Protein AF-D3F154-F1 (afdb_monomer_lite)

Organism: Conexibacter woesei (strain DSM 14684 / CCUG 47730 / CIP 108061 / JCM 11494 / NBRC 100937 / ID131577) (NCBI:txid469383)

pLDDT: mean 80.97, std 20.5, range [36.78, 98.75]

Radius of gyration: 89.99 Å; chains: 1; bounding box: 151×47×237 Å

Sequence (286 aa):
MARIHPLHWVSEQAKTGLRELPSNVAWLASRVSQPDKLRDVKESVIDAAPFVGRDTVDARMANAREASERAQASEQDALALAHDAQERSDTARRVSEDGQARVGQAEQDGDRLVAQRETDARREAEQLVANARAQARAEADEHVQEVREQAQAEAREAQEDAEQAQARAEERLEQAAAELAEARRLADEAKQAAQEAAEDARRQAQELEAEADEQVGAAEDIRQRSRATAKHAVRELHHGINGGDLTSQSKDELLDLAATIDIPGRSRMTKSELVSVIGKAARGAR

InterPro domains:
  IPR011112 Rho termination factor-like, N-terminal [SM00959] (245-285)

Foldseek 3Di:
DDDDDPPPVVVVVVVPPPPDDDPPVVVVVVPPPDDDDDDDPDDPPDDDDDDDDPCDVVVVVVVVVVVVVVVVVVVVVVVVVVVVVVVVVVVVVVVVVVVVVVVVVVVVVVVVVVVVVVVVVVVVVVVVVVVVVVVVVVVVVVVVVVVVVVVVVVVVVVVVVVVVVVVVVVVVVVVVVVVVVVVVVVVVVVVVVVVVVVVVVVVVVVVVVVVVVVVVVVVVVVVVVVLVVLVVVVVVVVVVDDDDPLLPDDLVVLLVVCVSVVPPPSVVDDSVRSSVVSVVSVVVVD

Secondary structure (DSSP, 8-state):
-PPPPTTHHHHHHHHHTTS---TTHHHHTTSS------------------------HHHHHHHHHHHHHHHHHHHHHHHHHHHHHHHHHHHHHHHHHHHHHHHHHHHHHHHHHHHHHHHHHHHHHHHHHHHHHHHHHHHHHHHHHHHHHHHHHHHHHHHHHHHHHHHHHHHHHHHHHHHHHHHHHHHHHHHHHHHHHHHHHHHHHHHHHHHHHHHHHHHHHHHHHHHHHHHHHHHHHHHH--S--SSSS-HHHHHHHHHHTT-TTGGG--HHHHHHHHHHHHHTT-

Structure (mmCIF, N/CA/C/O backbone):
data_AF-D3F154-F1
#
_entry.id   AF-D3F154-F1
#
loop_
_atom_site.group_PDB
_atom_site.id
_atom_site.type_symbol
_atom_site.label_atom_id
_atom_site.label_alt_id
_atom_site.label_comp_id
_atom_site.label_asym_id
_atom_site.label_entity_id
_atom_site.label_seq_id
_atom_site.pdbx_PDB_ins_code
_atom_site.Cartn_x
_atom_site.Cartn_y
_atom_site.Cartn_z
_atom_site.occupancy
_atom_site.B_iso_or_equiv
_atom_site.auth_seq_id
_atom_site.auth_comp_id
_atom_site.auth_asym_id
_atom_site.auth_atom_id
_atom_site.pdbx_PDB_model_num
ATOM 1 N N . MET A 1 1 ? 1.108 -21.178 27.870 1.00 39.22 1 MET A N 1
ATOM 2 C CA . MET A 1 1 ? -0.239 -21.779 27.993 1.00 39.22 1 MET A CA 1
ATOM 3 C C . MET A 1 1 ? -0.380 -22.398 29.378 1.00 39.22 1 MET A C 1
ATOM 5 O O . MET A 1 1 ? 0.021 -23.537 29.576 1.00 39.22 1 MET A O 1
ATOM 9 N N . ALA A 1 2 ? -0.868 -21.624 30.347 1.00 42.66 2 ALA A N 1
ATOM 10 C CA . ALA A 1 2 ? -1.076 -22.073 31.722 1.00 42.66 2 ALA A CA 1
ATOM 11 C C . ALA A 1 2 ? -2.554 -22.444 31.907 1.00 42.66 2 ALA A C 1
ATOM 13 O O . ALA A 1 2 ? -3.432 -21.639 31.604 1.00 42.66 2 ALA A O 1
ATOM 14 N N . ARG A 1 3 ? -2.828 -23.674 32.351 1.00 47.50 3 ARG A N 1
ATOM 15 C CA . ARG A 1 3 ? -4.179 -24.136 32.690 1.00 47.50 3 ARG A CA 1
ATOM 16 C C . ARG A 1 3 ? -4.430 -23.807 34.159 1.00 47.50 3 ARG A C 1
ATOM 18 O O . ARG A 1 3 ? -3.723 -24.314 35.023 1.00 47.50 3 ARG A O 1
ATOM 25 N N . ILE A 1 4 ? -5.407 -22.948 34.422 1.00 49.03 4 ILE A N 1
ATOM 26 C CA . ILE A 1 4 ? -5.835 -22.568 35.770 1.00 49.03 4 ILE A CA 1
ATOM 27 C C . ILE A 1 4 ? -7.011 -23.476 36.151 1.00 49.03 4 ILE A C 1
ATOM 29 O O . ILE A 1 4 ? -7.996 -23.562 35.420 1.00 49.03 4 ILE A O 1
ATOM 33 N N . HIS A 1 5 ? -6.876 -24.200 37.265 1.00 48.09 5 HIS A N 1
ATOM 34 C CA . HIS A 1 5 ? -7.876 -25.138 37.778 1.00 48.09 5 HIS A CA 1
ATOM 35 C C . HIS A 1 5 ? -8.949 -24.412 38.621 1.00 48.09 5 HIS A C 1
ATOM 37 O O . HIS A 1 5 ? -8.602 -23.826 39.646 1.00 48.09 5 HIS A O 1
ATOM 43 N N . PRO A 1 6 ? -10.249 -24.502 38.278 1.00 55.22 6 PRO A N 1
ATOM 44 C CA . PRO A 1 6 ? -11.332 -23.786 38.970 1.00 55.22 6 PRO A CA 1
ATOM 45 C C . PRO A 1 6 ? -11.784 -24.407 40.309 1.00 55.22 6 PRO A C 1
ATOM 47 O O . PRO A 1 6 ? -12.755 -23.947 40.898 1.00 55.22 6 PRO A O 1
ATOM 50 N N . LEU A 1 7 ? -11.102 -25.439 40.819 1.00 54.59 7 LEU A N 1
ATOM 51 C CA . LEU A 1 7 ? -11.535 -26.174 42.020 1.00 54.59 7 LEU A CA 1
ATOM 52 C C . LEU A 1 7 ? -10.779 -25.807 43.310 1.00 54.59 7 LEU A C 1
ATOM 54 O O . LEU A 1 7 ? -11.194 -26.225 44.385 1.00 54.59 7 LEU A O 1
ATOM 58 N N . HIS A 1 8 ? -9.713 -25.003 43.242 1.00 55.44 8 HIS A N 1
ATOM 59 C CA . HIS A 1 8 ? -8.939 -24.621 44.436 1.00 55.44 8 HIS A CA 1
ATOM 60 C C . HIS A 1 8 ? -9.559 -23.439 45.211 1.00 55.44 8 HIS A C 1
ATOM 62 O O . HIS A 1 8 ? -9.340 -23.290 46.412 1.00 55.44 8 HIS A O 1
ATOM 68 N N . TRP A 1 9 ? -10.383 -22.623 44.546 1.00 58.69 9 TRP A N 1
ATOM 69 C CA . TRP A 1 9 ? -10.992 -21.424 45.137 1.00 58.69 9 TRP A CA 1
ATOM 70 C C . TRP A 1 9 ? -12.112 -21.754 46.140 1.00 58.69 9 TRP A C 1
ATOM 72 O O . TRP A 1 9 ? -12.217 -21.128 47.191 1.00 58.69 9 TRP A O 1
ATOM 82 N N . VAL A 1 10 ? -12.882 -22.819 45.889 1.00 58.06 10 VAL A N 1
ATOM 83 C CA . VAL A 1 10 ? -13.975 -23.240 46.786 1.00 58.06 10 VAL A CA 1
ATOM 84 C C . VAL A 1 10 ? -13.441 -23.886 48.077 1.00 58.06 10 VAL A C 1
ATOM 86 O O . VAL A 1 10 ? -14.086 -23.806 49.120 1.00 58.06 10 VAL A O 1
ATOM 89 N N . SER A 1 11 ? -12.234 -24.470 48.065 1.00 54.62 11 SER A N 1
ATOM 90 C CA . SER A 1 11 ? -11.651 -25.086 49.269 1.00 54.62 11 SER A CA 1
ATOM 91 C C . SER A 1 11 ? -11.002 -24.099 50.246 1.00 54.62 11 SER A C 1
ATOM 93 O O . SER A 1 11 ? -10.887 -24.419 51.429 1.00 54.62 11 SER A O 1
ATOM 95 N N . GLU A 1 12 ? -10.609 -22.899 49.802 1.00 50.50 12 GLU A N 1
ATOM 96 C CA . GLU A 1 12 ? -10.067 -21.874 50.711 1.00 50.50 12 GLU A CA 1
ATOM 97 C C . GLU A 1 12 ? -11.161 -21.098 51.459 1.00 50.50 12 GLU A C 1
ATOM 99 O O . GLU A 1 12 ? -10.958 -20.740 52.619 1.00 50.50 12 GLU A O 1
ATOM 104 N N . GLN A 1 13 ? -12.360 -20.938 50.886 1.00 49.78 13 GLN A N 1
ATOM 105 C CA . GLN A 1 13 ? -13.485 -20.297 51.587 1.00 49.78 13 GLN A CA 1
ATOM 106 C C . GLN A 1 13 ? -14.110 -21.163 52.695 1.00 49.78 13 GLN A C 1
ATOM 108 O O . GLN A 1 13 ? -14.754 -20.634 53.598 1.00 49.78 13 GLN A O 1
ATOM 113 N N . ALA A 1 14 ? -13.865 -22.477 52.710 1.00 49.38 14 ALA A N 1
ATOM 114 C CA . ALA A 1 14 ? -14.350 -23.354 53.778 1.00 49.38 14 ALA A CA 1
ATOM 115 C C . ALA A 1 14 ? -13.518 -23.270 55.077 1.00 49.38 14 ALA A C 1
ATOM 117 O O . ALA A 1 14 ? -13.990 -23.690 56.133 1.00 49.38 14 ALA A O 1
ATOM 118 N N . LYS A 1 15 ? -12.293 -22.718 55.039 1.00 51.84 15 LYS A N 1
ATOM 119 C CA . LYS A 1 15 ? -11.411 -22.620 56.222 1.00 51.84 15 LYS A CA 1
ATOM 120 C C . LYS A 1 15 ? -11.480 -21.283 56.962 1.00 51.84 15 LYS A C 1
ATOM 122 O O . LYS A 1 15 ? -11.000 -21.206 58.090 1.00 51.84 15 LYS A O 1
ATOM 127 N N . THR A 1 16 ? -12.106 -20.258 56.390 1.00 51.22 16 THR A N 1
ATOM 128 C CA . THR A 1 16 ? -12.243 -18.933 57.025 1.00 51.22 16 THR A CA 1
ATOM 129 C C . THR A 1 16 ? -13.649 -18.648 57.567 1.00 51.22 16 THR A C 1
ATOM 131 O O . THR A 1 16 ? -13.804 -17.743 58.380 1.00 51.22 16 THR A O 1
ATOM 134 N N . GLY A 1 17 ? -14.656 -19.463 57.228 1.00 41.94 17 GLY A N 1
ATOM 135 C CA . GLY A 1 17 ? -16.056 -19.261 57.638 1.00 41.94 17 GLY A CA 1
ATOM 136 C C . GLY A 1 17 ? -16.452 -19.736 59.046 1.00 41.94 17 GLY A C 1
ATOM 137 O O . GLY A 1 17 ? -17.600 -19.565 59.436 1.00 41.94 17 GLY A O 1
ATOM 138 N N . LEU A 1 18 ? -15.543 -20.328 59.831 1.00 44.69 18 LEU A N 1
ATOM 139 C CA . LEU A 1 18 ? -15.852 -20.847 61.180 1.00 44.69 18 LEU A CA 1
ATOM 140 C C . LEU A 1 18 ? -15.555 -19.863 62.325 1.00 44.69 18 LEU A C 1
ATOM 142 O O . LEU A 1 18 ? -15.779 -20.202 63.486 1.00 44.69 18 LEU A O 1
ATOM 146 N N . ARG A 1 19 ? -15.048 -18.657 62.029 1.00 51.59 19 ARG A N 1
ATOM 147 C CA . ARG A 1 19 ? -14.660 -17.675 63.060 1.00 51.59 19 ARG A CA 1
ATOM 148 C C . ARG A 1 19 ? -15.688 -16.565 63.303 1.00 51.59 19 ARG A C 1
ATOM 150 O O . ARG A 1 19 ? -15.542 -15.825 64.268 1.00 51.59 19 ARG A O 1
ATOM 157 N N . GLU A 1 20 ? -16.751 -16.504 62.509 1.00 54.00 20 GLU A N 1
ATOM 158 C CA . GLU A 1 20 ? -17.849 -15.550 62.691 1.00 54.00 20 GLU A CA 1
ATOM 159 C C . GLU A 1 20 ? -19.195 -16.277 62.701 1.00 54.00 20 GLU A C 1
ATOM 161 O O . GLU A 1 20 ? -20.004 -16.181 61.784 1.00 54.00 20 GLU A O 1
ATOM 166 N N . LEU A 1 21 ? -19.440 -17.041 63.767 1.00 52.47 21 LEU A N 1
ATOM 167 C CA . LEU A 1 21 ? -20.812 -17.376 64.130 1.00 52.47 21 LEU A CA 1
ATOM 168 C C . LEU A 1 21 ? -21.406 -16.162 64.863 1.00 52.47 21 LEU A C 1
ATOM 170 O O . LEU A 1 21 ? -20.825 -15.733 65.863 1.00 52.47 21 LEU A O 1
ATOM 174 N N . PRO A 1 22 ? -22.536 -15.592 64.405 1.00 52.31 22 PRO A N 1
ATOM 175 C CA . PRO A 1 22 ? -23.174 -14.478 65.092 1.00 52.31 22 PRO A CA 1
ATOM 176 C C . PRO A 1 22 ? -23.576 -14.895 66.513 1.00 52.31 22 PRO A C 1
ATOM 178 O O . PRO A 1 22 ? -24.141 -15.972 66.721 1.00 52.31 22 PRO A O 1
ATOM 181 N N . SER A 1 23 ? -23.315 -14.017 67.486 1.00 57.69 23 SER A N 1
ATOM 182 C CA . SER A 1 23 ? -23.487 -14.181 68.944 1.00 57.69 23 SER A CA 1
ATOM 183 C C . SER A 1 23 ? -24.894 -14.571 69.440 1.00 57.69 23 SER A C 1
ATOM 185 O O . SER A 1 23 ? -25.133 -14.610 70.645 1.00 57.69 23 SER A O 1
ATOM 187 N N . ASN A 1 24 ? -25.827 -14.907 68.550 1.00 52.28 24 ASN A N 1
ATOM 188 C CA . ASN A 1 24 ? -27.214 -15.231 68.874 1.00 52.28 24 ASN A CA 1
ATOM 189 C C . ASN A 1 24 ? -27.445 -16.734 69.119 1.00 52.28 24 ASN A C 1
ATOM 191 O O . ASN A 1 24 ? -28.438 -17.104 69.742 1.00 52.28 24 ASN A O 1
ATOM 195 N N . VAL A 1 25 ? -26.517 -17.613 68.714 1.00 50.66 25 VAL A N 1
ATOM 196 C CA . VAL A 1 25 ? -26.628 -19.066 68.978 1.00 50.66 25 VAL A CA 1
ATOM 197 C C . VAL A 1 25 ? -26.275 -19.407 70.438 1.00 50.66 25 VAL A C 1
ATOM 199 O O . VAL A 1 25 ? -26.795 -20.368 71.001 1.00 50.66 25 VAL A O 1
ATOM 202 N N . ALA A 1 26 ? -25.481 -18.562 71.107 1.00 54.72 26 ALA A N 1
ATOM 203 C CA . ALA A 1 26 ? -25.143 -18.715 72.525 1.00 54.72 26 ALA A CA 1
ATOM 204 C C . ALA A 1 26 ? -26.342 -18.487 73.473 1.00 54.72 26 ALA A C 1
ATOM 206 O O . ALA A 1 26 ? -26.360 -19.025 74.578 1.00 54.72 26 ALA A O 1
ATOM 207 N N . TRP A 1 27 ? -27.370 -17.744 73.045 1.00 61.09 27 TRP A N 1
ATOM 208 C CA . TRP A 1 27 ? -28.571 -17.503 73.856 1.00 61.09 27 TRP A CA 1
ATOM 209 C C . TRP A 1 27 ? -29.555 -18.686 73.837 1.00 61.09 27 TRP A C 1
ATOM 211 O O . TRP A 1 27 ? -30.235 -18.939 74.828 1.00 61.09 27 TRP A O 1
ATOM 221 N N . LEU A 1 28 ? -29.589 -19.473 72.755 1.00 55.53 28 LEU A N 1
ATOM 222 C CA . LEU A 1 28 ? -30.454 -20.659 72.669 1.00 55.53 28 LEU A CA 1
ATOM 223 C C . LEU A 1 28 ? -29.886 -21.883 73.408 1.00 55.53 28 LEU A C 1
ATOM 225 O O . LEU A 1 28 ? -30.650 -22.761 73.802 1.00 55.53 28 LEU A O 1
ATOM 229 N N . ALA A 1 29 ? -28.579 -21.917 73.688 1.00 49.12 29 ALA A N 1
ATOM 230 C CA . ALA A 1 29 ? -27.949 -22.984 74.470 1.00 49.12 29 ALA A CA 1
ATOM 231 C C . ALA A 1 29 ? -28.103 -22.824 76.001 1.00 49.12 29 ALA A C 1
ATOM 233 O O . ALA A 1 29 ? -27.869 -23.783 76.732 1.00 49.12 29 ALA A O 1
ATOM 234 N N . SER A 1 30 ? -28.531 -21.659 76.515 1.00 50.22 30 SER A N 1
ATOM 235 C CA . SER A 1 30 ? -28.665 -21.430 77.968 1.00 50.22 30 SER A CA 1
ATOM 236 C C . SER A 1 30 ? -30.060 -21.715 78.540 1.00 50.22 30 SER A C 1
ATOM 238 O O . SER A 1 30 ? -30.243 -21.653 79.754 1.00 50.22 30 SER A O 1
ATOM 240 N N . ARG A 1 31 ? -31.047 -22.074 77.702 1.00 47.25 31 ARG A N 1
ATOM 241 C CA . ARG A 1 31 ? -32.449 -22.250 78.137 1.00 47.25 31 ARG A CA 1
ATOM 242 C C . ARG A 1 31 ? -32.942 -23.700 78.204 1.00 47.25 31 ARG A C 1
ATOM 244 O O . ARG A 1 31 ? -34.103 -23.926 78.519 1.00 47.25 31 ARG A O 1
ATOM 251 N N . VAL A 1 32 ? -32.062 -24.676 77.969 1.00 49.59 32 VAL A N 1
ATOM 252 C CA . VAL A 1 32 ? -32.384 -26.123 77.992 1.00 49.59 32 VAL A CA 1
ATOM 253 C C . VAL A 1 32 ? -31.730 -26.860 79.181 1.00 49.59 32 VAL A C 1
ATOM 255 O O . VAL A 1 32 ? -31.692 -28.081 79.226 1.00 49.59 32 VAL A O 1
ATOM 258 N N . SER A 1 33 ? -31.289 -26.135 80.214 1.00 47.75 33 SER A N 1
ATOM 259 C CA . SER A 1 33 ? -30.891 -26.724 81.505 1.00 47.75 33 SER A CA 1
ATOM 260 C C . SER A 1 33 ? -31.683 -26.102 82.648 1.00 47.75 33 SER A C 1
ATOM 262 O O . SER A 1 33 ? -31.191 -25.202 83.320 1.00 47.75 33 SER A O 1
ATOM 264 N N . GLN A 1 34 ? -32.911 -26.583 82.851 1.00 37.50 34 GLN A N 1
ATOM 265 C CA . GLN A 1 34 ? -33.548 -26.692 84.171 1.00 37.50 34 GLN A CA 1
ATOM 266 C C . GLN A 1 34 ? -34.834 -27.531 84.062 1.00 37.50 34 GLN A C 1
ATOM 268 O O . GLN A 1 34 ? -35.902 -26.990 83.771 1.00 37.50 34 GLN A O 1
ATOM 273 N N . PRO A 1 35 ? -34.750 -28.854 84.275 1.00 41.66 35 PRO A N 1
ATOM 274 C CA . PRO A 1 35 ? -35.903 -29.663 84.618 1.00 41.66 35 PRO A CA 1
ATOM 275 C C . PRO A 1 35 ? -36.124 -29.664 86.145 1.00 41.66 35 PRO A C 1
ATOM 277 O O . PRO A 1 35 ? -35.182 -29.604 86.933 1.00 41.66 35 PRO A O 1
ATOM 280 N N . ASP A 1 36 ? -37.400 -29.752 86.518 1.00 38.19 36 ASP A N 1
ATOM 281 C CA . ASP A 1 36 ? -37.925 -30.312 87.768 1.00 38.19 36 ASP A CA 1
ATOM 282 C C . ASP A 1 36 ? -37.821 -29.502 89.073 1.00 38.19 36 ASP A C 1
ATOM 284 O O . ASP A 1 36 ? -36.980 -29.714 89.944 1.00 38.19 36 ASP A O 1
ATOM 288 N N . LYS A 1 37 ? -38.839 -28.658 89.284 1.00 39.75 37 LYS A N 1
ATOM 289 C CA . LYS A 1 37 ? -39.370 -28.347 90.622 1.00 39.75 37 LYS A CA 1
ATOM 290 C C . LYS A 1 37 ? -40.882 -28.571 90.672 1.00 39.75 37 LYS A C 1
ATOM 292 O O . LYS A 1 37 ? -41.625 -27.615 90.842 1.00 39.75 37 LYS A O 1
ATOM 297 N N . LEU A 1 38 ? -41.341 -29.819 90.554 1.00 44.84 38 LEU A N 1
ATOM 298 C CA . LEU A 1 38 ? -42.640 -30.257 91.087 1.00 44.84 38 LEU A CA 1
ATOM 299 C C . LEU A 1 38 ? -42.575 -31.743 91.500 1.00 44.84 38 LEU A C 1
ATOM 301 O O . LEU A 1 38 ? -42.211 -32.578 90.681 1.00 44.84 38 LEU A O 1
ATOM 305 N N . ARG A 1 39 ? -43.022 -32.025 92.742 1.00 41.00 39 ARG A N 1
ATOM 306 C CA . ARG A 1 39 ? -43.100 -33.316 93.486 1.00 41.00 39 ARG A CA 1
ATOM 307 C C . ARG A 1 39 ? -41.744 -33.836 93.990 1.00 41.00 39 ARG A C 1
ATOM 309 O O . ARG A 1 39 ? -40.833 -34.034 93.212 1.00 41.00 39 ARG A O 1
ATOM 316 N N . ASP A 1 40 ? -41.490 -34.022 95.283 1.00 37.84 40 ASP A N 1
ATOM 317 C CA . ASP A 1 40 ? -42.312 -34.689 96.294 1.00 37.84 40 ASP A CA 1
ATOM 318 C C . ASP A 1 40 ? -42.062 -34.054 97.677 1.00 37.84 40 ASP A C 1
ATOM 320 O O . ASP A 1 40 ? -41.014 -34.242 98.297 1.00 37.84 40 ASP A O 1
ATOM 324 N N . VAL A 1 41 ? -43.041 -33.297 98.177 1.00 40.00 41 VAL A N 1
ATOM 325 C CA . VAL A 1 41 ? -43.160 -33.015 99.611 1.00 40.00 41 VAL A CA 1
ATOM 326 C C . VAL A 1 41 ? -43.853 -34.231 100.206 1.00 40.00 41 VAL A C 1
ATOM 328 O O . VAL A 1 41 ? -45.075 -34.366 100.151 1.00 40.00 41 VAL A O 1
ATOM 331 N N . LYS A 1 42 ? -43.036 -35.146 100.724 1.00 36.78 42 LYS A N 1
ATOM 332 C CA . LYS A 1 42 ? -43.476 -36.192 101.637 1.00 36.78 42 LYS A CA 1
ATOM 333 C C . LYS A 1 42 ? -44.063 -35.537 102.885 1.00 36.78 42 LYS A C 1
ATOM 335 O O . LYS A 1 42 ? -43.381 -34.803 103.589 1.00 36.78 42 LYS A O 1
ATOM 340 N N . GLU A 1 43 ? -45.333 -35.838 103.120 1.00 42.62 43 GLU A N 1
A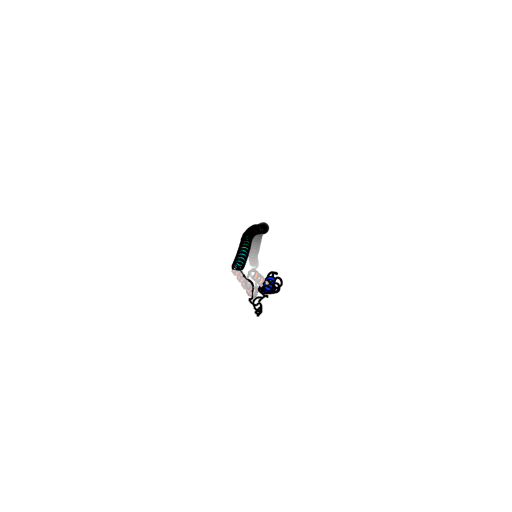TOM 341 C CA . GLU A 1 43 ? -45.744 -36.455 104.379 1.00 42.62 43 GLU A CA 1
ATOM 342 C C . GLU A 1 43 ? -45.356 -35.672 105.646 1.00 42.62 43 GLU A C 1
ATOM 344 O O . GLU A 1 43 ? -44.468 -36.041 106.405 1.00 42.62 43 GLU A O 1
ATOM 349 N N . SER A 1 44 ? -46.097 -34.591 105.890 1.00 38.97 44 SER A N 1
ATOM 350 C CA . SER A 1 44 ? -46.401 -34.117 107.243 1.00 38.97 44 SER A CA 1
ATOM 351 C C . SER A 1 44 ? -47.921 -34.104 107.393 1.00 38.97 44 SER A C 1
ATOM 353 O O . SER A 1 44 ? -48.589 -33.074 107.365 1.00 38.97 44 SER A O 1
ATOM 355 N N . VAL A 1 45 ? -48.479 -35.311 107.435 1.00 46.22 45 VAL A N 1
ATOM 356 C CA . VAL A 1 45 ? -49.739 -35.588 108.115 1.00 46.22 45 VAL A CA 1
ATOM 357 C C . VAL A 1 45 ? -49.307 -36.039 109.496 1.00 46.22 45 VAL A C 1
ATOM 359 O O . VAL A 1 45 ? -48.772 -37.133 109.604 1.00 46.22 45 VAL A O 1
ATOM 362 N N . ILE A 1 46 ? -49.454 -35.184 110.507 1.00 38.31 46 ILE A N 1
ATOM 363 C CA . ILE A 1 46 ? -49.724 -35.544 111.905 1.00 38.31 46 ILE A CA 1
ATOM 364 C C . ILE A 1 46 ? -49.928 -34.241 112.697 1.00 38.31 46 ILE A C 1
ATOM 366 O O . ILE A 1 46 ? -49.085 -33.351 112.709 1.00 38.31 46 ILE A O 1
ATOM 370 N N . ASP A 1 47 ? -51.078 -34.213 113.365 1.00 38.34 47 ASP A N 1
ATOM 371 C CA . ASP A 1 47 ? -51.433 -33.422 114.544 1.00 38.34 47 ASP A CA 1
ATOM 372 C C . ASP A 1 47 ? -51.842 -31.945 114.405 1.00 38.34 47 ASP A C 1
ATOM 374 O O . ASP A 1 47 ? -51.071 -31.013 114.610 1.00 38.34 47 ASP A O 1
ATOM 378 N N . ALA A 1 48 ? -53.151 -31.743 114.234 1.00 40.41 48 ALA A N 1
ATOM 379 C CA . ALA A 1 48 ? -53.902 -30.890 115.156 1.00 40.41 48 ALA A CA 1
ATOM 380 C C . ALA A 1 48 ? -55.343 -31.415 115.252 1.00 40.41 48 ALA A C 1
ATOM 382 O O . ALA A 1 48 ? -56.127 -31.344 114.305 1.00 40.41 48 ALA A O 1
ATOM 383 N N . ALA A 1 49 ? -55.650 -32.016 116.399 1.00 39.19 49 ALA A N 1
ATOM 384 C CA . ALA A 1 49 ? -56.926 -32.631 116.723 1.00 39.19 49 ALA A CA 1
ATOM 385 C C . ALA A 1 49 ? -58.129 -31.665 116.607 1.00 39.19 49 ALA A C 1
ATOM 387 O O . ALA A 1 49 ? -57.998 -30.461 116.841 1.00 39.19 49 ALA A O 1
ATOM 388 N N . PRO A 1 50 ? -59.331 -32.200 116.322 1.00 55.16 50 PRO A N 1
ATOM 389 C CA . PRO A 1 50 ? -60.555 -31.430 116.195 1.00 55.16 50 PRO A CA 1
ATOM 390 C C . PRO A 1 50 ? -61.222 -31.313 117.563 1.00 55.16 50 PRO A C 1
ATOM 392 O O . PRO A 1 50 ? -62.040 -32.156 117.904 1.00 55.16 50 PRO A O 1
ATOM 395 N N . PHE A 1 51 ? -60.910 -30.302 118.373 1.00 40.97 51 PHE A N 1
ATOM 396 C CA . PHE A 1 51 ? -61.660 -30.121 119.615 1.00 40.97 51 PHE A CA 1
ATOM 397 C C . PHE A 1 51 ? -61.845 -28.655 120.015 1.00 40.97 51 PHE A C 1
ATOM 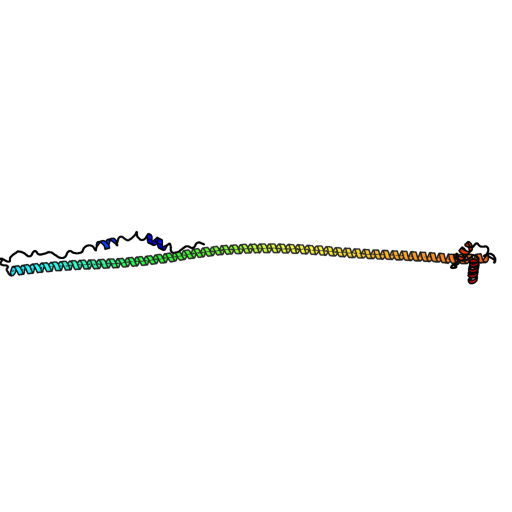399 O O . PHE A 1 51 ? -60.912 -27.943 120.359 1.00 40.97 51 PHE A O 1
ATOM 406 N N . VAL A 1 52 ? -63.132 -28.300 120.062 1.00 44.53 52 VAL A N 1
ATOM 407 C CA . VAL A 1 52 ? -63.749 -27.267 120.902 1.00 44.53 52 VAL A CA 1
ATOM 408 C C . VAL A 1 52 ? -63.540 -25.813 120.473 1.00 44.53 52 VAL A C 1
ATOM 410 O O . VAL A 1 52 ? -62.710 -25.078 120.991 1.00 44.53 52 VAL A O 1
ATOM 413 N N . GLY A 1 53 ? -64.464 -25.352 119.637 1.00 42.16 53 GLY A N 1
ATOM 414 C CA . GLY A 1 53 ? -64.882 -23.958 119.571 1.00 42.16 53 GLY A CA 1
ATOM 415 C C . GLY A 1 53 ? -66.241 -23.906 118.889 1.00 42.16 53 GLY A C 1
ATOM 416 O O . GLY A 1 53 ? -66.421 -24.531 117.850 1.00 42.16 53 GLY A O 1
ATOM 417 N N . ARG A 1 54 ? -67.229 -23.243 119.493 1.00 43.97 54 ARG A N 1
ATOM 418 C CA . ARG A 1 54 ? -68.525 -22.957 118.862 1.00 43.97 54 ARG A CA 1
ATOM 419 C C . ARG A 1 54 ? -68.285 -22.137 117.596 1.00 43.97 54 ARG A C 1
ATOM 421 O O . ARG A 1 54 ? -68.234 -20.916 117.660 1.00 43.97 54 ARG A O 1
ATOM 428 N N . ASP A 1 55 ? -68.145 -22.820 116.474 1.00 50.50 55 ASP A N 1
ATOM 429 C CA . ASP A 1 55 ? -68.022 -22.195 115.170 1.00 50.50 55 ASP A CA 1
ATOM 430 C C . ASP A 1 55 ? -69.442 -22.038 114.630 1.00 50.50 55 ASP A C 1
ATOM 432 O O . ASP A 1 55 ? -70.083 -22.986 114.165 1.00 50.50 55 ASP A O 1
ATOM 436 N N . THR A 1 56 ? -70.003 -20.854 114.849 1.00 60.41 56 THR A N 1
ATOM 437 C CA . THR A 1 56 ? -71.333 -20.498 114.368 1.00 60.41 56 THR A CA 1
ATOM 438 C C . THR A 1 56 ? -71.347 -20.616 112.842 1.00 60.41 56 THR A C 1
ATOM 440 O O . THR A 1 56 ? -70.352 -20.347 112.170 1.00 60.41 56 THR A O 1
ATOM 443 N N . VAL A 1 57 ? -72.479 -21.022 112.259 1.00 66.50 57 VAL A N 1
ATOM 444 C CA . VAL A 1 57 ? -72.697 -21.001 110.796 1.00 66.50 57 VAL A CA 1
ATOM 445 C C . VAL A 1 57 ? -72.295 -19.639 110.197 1.00 66.50 57 VAL A C 1
ATOM 447 O O . VAL A 1 57 ? -71.809 -19.575 109.069 1.00 66.50 57 VAL A O 1
ATOM 450 N N . ASP A 1 58 ? -72.391 -18.577 110.997 1.00 66.62 58 ASP A N 1
ATOM 451 C CA . ASP A 1 58 ? -71.938 -17.224 110.690 1.00 66.62 58 ASP A CA 1
ATOM 452 C C . ASP A 1 58 ? -70.424 -17.100 110.446 1.00 66.62 58 ASP A C 1
ATOM 454 O O . ASP A 1 58 ? -70.036 -16.400 109.516 1.00 66.62 58 ASP A O 1
ATOM 458 N N . ALA A 1 59 ? -69.561 -17.802 111.191 1.00 71.31 59 ALA A N 1
ATOM 459 C CA . ALA A 1 59 ? -68.110 -17.795 110.959 1.00 71.31 59 ALA A CA 1
ATOM 460 C C . ALA A 1 59 ? -67.739 -18.475 109.627 1.00 71.31 59 ALA A C 1
ATOM 462 O O . ALA A 1 59 ? -66.879 -17.997 108.887 1.00 71.31 59 ALA A O 1
ATOM 463 N N . ARG A 1 60 ? -68.453 -19.547 109.252 1.00 75.31 60 ARG A N 1
ATOM 464 C CA . ARG A 1 60 ? -68.291 -20.204 107.940 1.00 75.31 60 ARG A CA 1
ATOM 465 C C . ARG A 1 60 ? -68.833 -19.356 106.792 1.00 75.31 60 ARG A C 1
ATOM 467 O O . ARG A 1 60 ? -68.212 -19.310 105.737 1.00 75.31 60 ARG A O 1
ATOM 474 N N . MET A 1 61 ? -69.958 -18.671 106.995 1.00 79.06 61 MET A N 1
ATOM 475 C CA . MET A 1 61 ? -70.513 -17.713 106.031 1.00 79.06 61 MET A CA 1
ATOM 476 C C . MET A 1 61 ? -69.604 -16.490 105.855 1.00 79.06 61 MET A C 1
ATOM 478 O O . MET A 1 61 ? -69.428 -16.034 104.729 1.00 79.06 61 MET A O 1
ATOM 482 N N . ALA A 1 62 ? -68.992 -15.990 106.932 1.00 79.94 62 ALA A N 1
ATOM 483 C CA . ALA A 1 62 ? -68.004 -14.914 106.882 1.00 79.94 62 ALA A CA 1
ATOM 484 C C . ALA A 1 62 ? -66.740 -15.347 106.119 1.00 79.94 62 ALA A C 1
ATOM 486 O O . ALA A 1 62 ? -66.345 -14.664 105.180 1.00 79.94 62 ALA A O 1
ATOM 487 N N . ASN A 1 63 ? -66.189 -16.528 106.420 1.00 80.31 63 ASN A N 1
ATOM 488 C CA . ASN A 1 63 ? -65.049 -17.090 105.686 1.00 80.31 63 ASN A CA 1
ATOM 489 C C . ASN A 1 63 ? -65.368 -17.365 104.205 1.00 80.31 63 ASN A C 1
ATOM 491 O O . ASN A 1 63 ? -64.515 -17.163 103.345 1.00 80.31 63 ASN A O 1
ATOM 495 N N . ALA A 1 64 ? -66.588 -17.806 103.881 1.00 86.06 64 ALA A N 1
ATOM 496 C CA . ALA A 1 64 ? -67.018 -18.012 102.497 1.00 86.06 64 ALA A CA 1
ATOM 497 C C . ALA A 1 64 ? -67.157 -16.688 101.726 1.00 86.06 64 ALA A C 1
ATOM 499 O O . ALA A 1 64 ? -66.792 -16.625 100.554 1.00 86.06 64 ALA A O 1
ATOM 500 N N . ARG A 1 65 ? -67.645 -15.625 102.382 1.00 85.31 65 ARG A N 1
ATOM 501 C CA . ARG A 1 65 ? -67.699 -14.272 101.805 1.00 85.31 65 ARG A CA 1
ATOM 502 C C . ARG A 1 65 ? -66.304 -13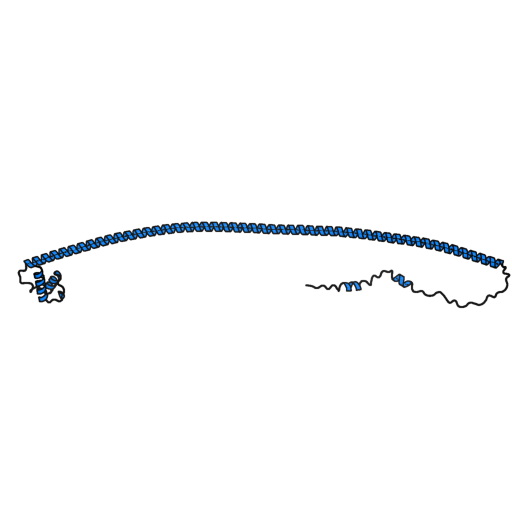.710 101.581 1.00 85.31 65 ARG A C 1
ATOM 504 O O . ARG A 1 65 ? -66.016 -13.293 100.471 1.00 85.31 65 ARG A O 1
ATOM 511 N N . GLU A 1 66 ? -65.422 -13.808 102.569 1.00 88.62 66 GLU A N 1
ATOM 512 C CA . GLU A 1 66 ? -64.030 -13.366 102.444 1.00 88.62 66 GLU A CA 1
ATOM 513 C C . GLU A 1 66 ? -63.278 -14.143 101.345 1.00 88.62 66 GLU A C 1
ATOM 515 O O . GLU A 1 66 ? -62.525 -13.566 100.563 1.00 88.62 66 GLU A O 1
ATOM 520 N N . ALA A 1 67 ? -63.508 -15.456 101.229 1.00 89.81 67 ALA A N 1
ATOM 521 C CA . ALA A 1 67 ? -62.945 -16.266 100.151 1.00 89.81 67 ALA A CA 1
ATOM 522 C C . ALA A 1 67 ? -63.503 -15.870 98.772 1.00 89.81 67 ALA A C 1
ATOM 524 O O . ALA A 1 67 ? -62.745 -15.820 97.806 1.00 89.81 67 ALA A O 1
ATOM 525 N N . SER A 1 68 ? -64.800 -15.559 98.679 1.00 90.94 68 SER A N 1
ATOM 526 C CA . SER A 1 68 ? -65.424 -15.050 97.452 1.00 90.94 68 SER A CA 1
ATOM 527 C C . SER A 1 68 ? -64.893 -13.666 97.076 1.00 90.94 68 SER A C 1
ATOM 529 O O . SER A 1 68 ? -64.627 -13.424 95.906 1.00 90.94 68 SER A O 1
ATOM 531 N N . GLU A 1 69 ? -64.709 -12.771 98.046 1.00 91.94 69 GLU A N 1
ATOM 532 C CA . GLU A 1 69 ? -64.138 -11.435 97.842 1.00 91.94 69 GLU A CA 1
ATOM 533 C C . GLU A 1 69 ? -62.678 -11.528 97.380 1.00 91.94 69 GLU A C 1
ATOM 535 O O . GLU A 1 69 ? -62.300 -10.871 96.412 1.00 91.94 69 GLU A O 1
ATOM 540 N N . ARG A 1 70 ? -61.868 -12.411 97.984 1.00 89.81 70 ARG A N 1
ATOM 541 C CA . ARG A 1 70 ? -60.501 -12.695 97.510 1.00 89.81 70 ARG A CA 1
ATOM 542 C C . ARG A 1 70 ? -60.477 -13.298 96.107 1.00 89.81 70 ARG A C 1
ATOM 544 O O . ARG A 1 70 ? -59.610 -12.938 95.316 1.00 89.81 70 ARG A O 1
ATOM 551 N N . ALA A 1 71 ? -61.410 -14.195 95.788 1.00 92.75 71 ALA A N 1
ATOM 552 C CA . ALA A 1 71 ? -61.525 -14.768 94.450 1.00 92.75 71 ALA A CA 1
ATOM 553 C C . ALA A 1 71 ? -61.903 -13.700 93.411 1.00 92.75 71 ALA A C 1
ATOM 555 O O . ALA A 1 71 ? -61.270 -13.630 92.364 1.00 92.75 71 ALA A O 1
ATOM 556 N N . GLN A 1 72 ? -62.863 -12.827 93.730 1.00 92.81 72 GLN A N 1
ATOM 557 C CA . GLN A 1 72 ? -63.264 -11.712 92.867 1.00 92.81 72 GLN A CA 1
ATOM 558 C C . GLN A 1 72 ? -62.142 -10.684 92.686 1.00 92.81 72 GLN A C 1
ATOM 560 O O . GLN A 1 72 ? -61.920 -10.225 91.570 1.00 92.81 72 GLN A O 1
ATOM 565 N N . ALA A 1 73 ? -61.402 -10.348 93.746 1.00 93.69 73 ALA A N 1
ATOM 566 C CA . ALA A 1 73 ? -60.234 -9.474 93.648 1.00 93.69 73 ALA A CA 1
ATOM 567 C C . ALA A 1 73 ? -59.149 -10.092 92.749 1.00 93.69 73 ALA A C 1
ATOM 569 O O . ALA A 1 73 ? -58.635 -9.430 91.853 1.00 93.69 73 ALA A O 1
ATOM 570 N N . SER A 1 74 ? -58.867 -11.389 92.917 1.00 93.81 74 SER A N 1
ATOM 571 C CA . SER A 1 74 ? -57.919 -12.108 92.059 1.00 93.81 74 SER A CA 1
ATOM 572 C C . SER A 1 74 ? -58.384 -12.204 90.602 1.00 93.81 74 SER A C 1
ATOM 574 O O . SER A 1 74 ? -57.543 -12.206 89.706 1.00 93.81 74 SER A O 1
ATOM 576 N N . GLU A 1 75 ? -59.688 -12.317 90.348 1.00 93.62 75 GLU A N 1
ATOM 577 C CA . GLU A 1 75 ? -60.256 -12.306 88.997 1.00 93.62 75 GLU A CA 1
ATOM 578 C C . GLU A 1 75 ? -60.101 -10.927 88.346 1.00 93.62 75 GLU A C 1
ATOM 580 O O . GLU A 1 75 ? -59.659 -10.839 87.202 1.00 93.62 75 GLU A O 1
ATOM 585 N N . GLN A 1 76 ? -60.391 -9.848 89.081 1.00 95.50 76 GLN A N 1
ATOM 586 C CA . GLN A 1 76 ? -60.192 -8.477 88.602 1.00 95.50 76 GLN A CA 1
ATOM 587 C C . GLN A 1 76 ? -58.719 -8.197 88.278 1.00 95.50 76 GLN A C 1
ATOM 589 O O . GLN A 1 76 ? -58.430 -7.657 87.210 1.00 95.50 76 GLN A O 1
ATOM 594 N N . ASP A 1 77 ? -57.791 -8.632 89.135 1.00 95.38 77 ASP A N 1
ATOM 595 C CA . ASP A 1 77 ? -56.350 -8.529 88.877 1.00 95.38 77 ASP A CA 1
ATOM 596 C C . ASP A 1 77 ? -55.936 -9.337 87.637 1.00 95.38 77 ASP A C 1
ATOM 598 O O . ASP A 1 77 ? -55.183 -8.848 86.792 1.00 95.38 77 ASP A O 1
ATOM 602 N N . ALA A 1 78 ? -56.452 -10.562 87.479 1.00 95.44 78 ALA A N 1
ATOM 603 C CA . ALA A 1 78 ? -56.169 -11.396 86.312 1.00 95.44 78 ALA A CA 1
ATOM 604 C C . ALA A 1 78 ? -56.694 -10.770 85.010 1.00 95.44 78 ALA A C 1
ATOM 606 O O . ALA A 1 78 ? -55.998 -10.803 83.994 1.00 95.44 78 ALA A O 1
ATOM 607 N N . LEU A 1 79 ? -57.886 -10.166 85.036 1.00 96.25 79 LEU A N 1
ATOM 608 C CA . LEU A 1 79 ? -58.450 -9.441 83.896 1.00 96.25 79 LEU A CA 1
ATOM 609 C C . LEU A 1 79 ? -57.636 -8.185 83.567 1.00 96.25 79 LEU A C 1
ATOM 611 O O . LEU A 1 79 ? -57.353 -7.941 82.395 1.00 96.25 79 LEU A O 1
ATOM 615 N N . ALA A 1 80 ? -57.206 -7.421 84.575 1.00 95.44 80 ALA A N 1
ATOM 616 C CA . ALA A 1 80 ? -56.3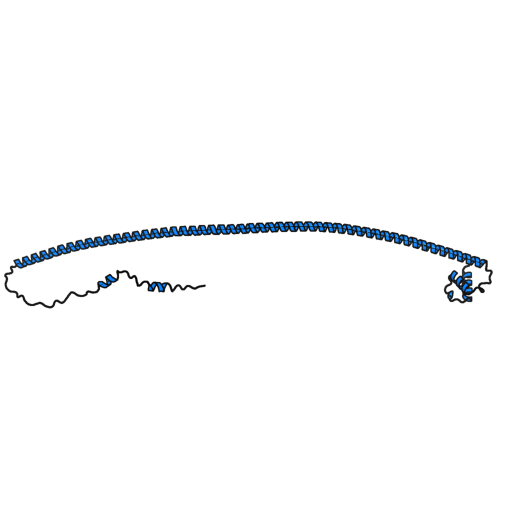44 -6.258 84.374 1.00 95.44 80 ALA A CA 1
ATOM 617 C C . ALA A 1 80 ? -54.997 -6.650 83.739 1.00 95.44 80 ALA A C 1
ATOM 619 O O . ALA A 1 80 ? -54.555 -6.016 82.780 1.00 95.44 80 ALA A O 1
ATOM 620 N N . LEU A 1 81 ? -54.380 -7.741 84.210 1.00 95.88 81 LEU A N 1
ATOM 621 C CA . LEU A 1 81 ? -53.156 -8.292 83.622 1.00 95.88 81 LEU A CA 1
ATOM 622 C C . LEU A 1 81 ? -53.375 -8.813 82.195 1.00 95.88 81 LEU A C 1
ATOM 624 O O . LEU A 1 81 ? -52.509 -8.624 81.342 1.00 95.88 81 LEU A O 1
ATOM 628 N N . ALA A 1 82 ? -54.514 -9.451 81.916 1.00 95.50 82 ALA A N 1
ATOM 629 C CA . ALA A 1 82 ? -54.857 -9.912 80.572 1.00 95.50 82 ALA A CA 1
ATOM 630 C C . ALA A 1 82 ? -55.042 -8.738 79.598 1.00 95.50 82 ALA A C 1
ATOM 632 O O . ALA A 1 82 ? -54.552 -8.805 78.470 1.00 95.50 82 ALA A O 1
ATOM 633 N N . HIS A 1 83 ? -55.680 -7.650 80.041 1.00 96.38 83 HIS A N 1
ATOM 634 C CA . HIS A 1 83 ? -55.814 -6.424 79.256 1.00 96.38 83 HIS A CA 1
ATOM 635 C C . HIS A 1 83 ? -54.455 -5.764 78.972 1.00 96.38 83 HIS A C 1
ATOM 637 O O . HIS A 1 83 ? -54.164 -5.494 77.809 1.00 96.38 83 HIS A O 1
ATOM 643 N N . ASP A 1 84 ? -53.584 -5.592 79.975 1.00 97.00 84 ASP A N 1
ATOM 644 C CA . ASP A 1 84 ? -52.219 -5.065 79.765 1.00 97.00 84 ASP A CA 1
ATOM 645 C C . ASP A 1 84 ? -51.405 -5.969 78.818 1.00 97.00 84 ASP A C 1
ATOM 647 O O . ASP A 1 84 ? -50.726 -5.493 77.907 1.00 97.00 84 ASP A O 1
ATOM 651 N N . ALA A 1 85 ? -51.515 -7.295 78.962 1.00 95.94 85 ALA A N 1
ATOM 652 C CA . ALA A 1 85 ? -50.864 -8.241 78.059 1.00 95.94 85 ALA A CA 1
ATOM 653 C C . ALA A 1 85 ? -51.374 -8.115 76.612 1.00 95.94 85 ALA A C 1
ATOM 655 O O . ALA A 1 85 ? -50.567 -8.163 75.678 1.00 95.94 85 ALA A O 1
ATOM 656 N N . GLN A 1 86 ? -52.683 -7.923 76.419 1.00 97.12 86 GLN A N 1
ATOM 657 C CA . GLN A 1 86 ? -53.277 -7.699 75.103 1.00 97.12 86 GLN A CA 1
ATOM 658 C C . GLN A 1 86 ? -52.787 -6.384 74.485 1.00 97.12 86 GLN A C 1
ATOM 660 O O . GLN A 1 86 ? -52.309 -6.392 73.353 1.00 97.12 86 GLN A O 1
ATOM 665 N N . GLU A 1 87 ? -52.811 -5.274 75.227 1.00 97.88 87 GLU A N 1
ATOM 666 C CA . GLU A 1 87 ? -52.333 -3.974 74.737 1.00 97.88 87 GLU A CA 1
ATOM 667 C C . GLU A 1 87 ? -50.849 -4.013 74.344 1.00 97.88 87 GLU A C 1
ATOM 669 O O . GLU A 1 87 ? -50.449 -3.470 73.304 1.00 97.88 87 GLU A O 1
ATOM 674 N N . ARG A 1 88 ? -50.020 -4.703 75.138 1.00 97.06 88 ARG A N 1
ATOM 675 C CA . ARG A 1 88 ? -48.604 -4.931 74.815 1.00 97.06 88 ARG A CA 1
ATOM 676 C C . ARG A 1 88 ? -48.433 -5.813 73.584 1.00 97.06 88 ARG A C 1
ATOM 678 O O . ARG A 1 88 ? -47.552 -5.532 72.774 1.00 97.06 88 ARG A O 1
ATOM 685 N N . SER A 1 89 ? -49.265 -6.843 73.418 1.00 97.50 89 SER A N 1
ATOM 686 C CA . SER A 1 89 ? -49.258 -7.704 72.231 1.00 97.50 89 SER A CA 1
ATOM 687 C C . SER A 1 89 ? -49.629 -6.922 70.969 1.00 97.50 89 SER A C 1
ATOM 689 O O . SER A 1 89 ? -48.891 -6.966 69.984 1.00 97.50 89 SER A O 1
ATOM 691 N N . ASP A 1 90 ? -50.694 -6.120 71.021 1.00 97.94 90 ASP A N 1
ATOM 692 C CA . ASP A 1 90 ? -51.135 -5.275 69.908 1.00 97.94 90 ASP A CA 1
ATOM 693 C C . ASP A 1 90 ? -50.102 -4.197 69.564 1.00 97.94 90 ASP A C 1
ATOM 695 O O . ASP A 1 90 ? -49.899 -3.857 68.396 1.00 97.94 90 ASP A O 1
ATOM 699 N N . THR A 1 91 ? -49.421 -3.654 70.575 1.00 97.69 91 THR A N 1
ATOM 700 C CA . THR A 1 91 ? -48.316 -2.708 70.378 1.00 97.69 91 THR A CA 1
ATOM 701 C C . THR A 1 91 ? -47.115 -3.392 69.727 1.00 97.69 91 THR A C 1
ATOM 703 O O . THR A 1 91 ? -46.573 -2.870 68.754 1.00 97.69 91 THR A O 1
ATOM 706 N N . ALA A 1 92 ? -46.723 -4.578 70.198 1.00 97.44 92 ALA A N 1
ATOM 707 C CA . ALA A 1 92 ? -45.638 -5.353 69.599 1.00 97.44 92 ALA A CA 1
ATOM 708 C C . ALA A 1 92 ? -45.946 -5.735 68.143 1.00 97.44 92 ALA A C 1
ATOM 710 O O . ALA A 1 92 ? -45.065 -5.641 67.285 1.00 97.44 92 ALA A O 1
ATOM 711 N N . ARG A 1 93 ? -47.201 -6.099 67.845 1.00 97.88 93 ARG A N 1
ATOM 712 C CA . ARG A 1 93 ? -47.652 -6.409 66.484 1.00 97.88 93 AR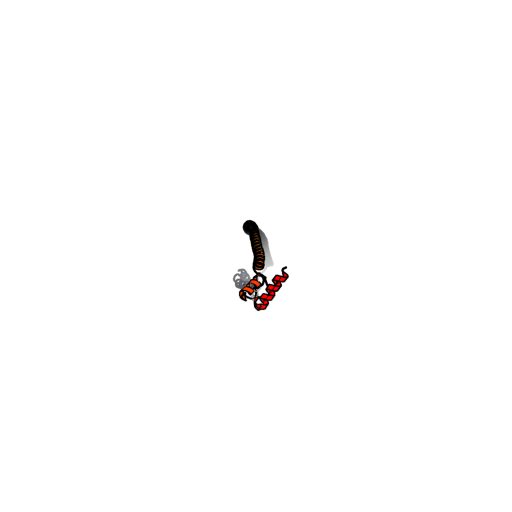G A CA 1
ATOM 713 C C . ARG A 1 93 ? -47.535 -5.196 65.564 1.00 97.88 93 ARG A C 1
ATOM 715 O O . ARG A 1 93 ? -46.914 -5.314 64.513 1.00 97.88 93 ARG A O 1
ATOM 722 N N . ARG A 1 94 ? -48.032 -4.028 65.988 1.00 98.12 94 ARG A N 1
ATOM 723 C CA . ARG A 1 94 ? -47.908 -2.772 65.224 1.00 98.12 94 ARG A CA 1
ATOM 724 C C . ARG A 1 94 ? -46.452 -2.399 64.958 1.00 98.12 94 ARG A C 1
ATOM 726 O O . ARG A 1 94 ? -46.090 -2.123 63.824 1.00 98.12 94 ARG A O 1
ATOM 733 N N . VAL A 1 95 ? -45.591 -2.468 65.976 1.00 98.31 95 VAL A N 1
ATOM 734 C CA . VAL A 1 95 ? -44.154 -2.182 65.812 1.00 98.31 95 VAL A CA 1
ATOM 735 C C . VAL A 1 95 ? -43.488 -3.161 64.834 1.00 98.31 95 VAL A C 1
ATOM 737 O O . VAL A 1 95 ? -42.628 -2.748 64.056 1.00 98.31 95 VAL A O 1
ATOM 740 N N . SER A 1 96 ? -43.881 -4.439 64.847 1.00 97.06 96 SER A N 1
ATOM 741 C CA . SER A 1 96 ? -43.389 -5.444 63.895 1.00 97.06 96 SER A CA 1
ATOM 742 C C . SER A 1 96 ? -43.853 -5.157 62.465 1.00 97.06 96 SER A C 1
ATOM 744 O O . SER A 1 96 ? -43.031 -5.187 61.553 1.00 97.06 96 SER A O 1
ATOM 746 N N . GLU A 1 97 ? -45.138 -4.856 62.266 1.00 98.06 97 GLU A N 1
ATOM 747 C CA . GLU A 1 97 ? -45.713 -4.505 60.958 1.00 98.06 97 GLU A CA 1
ATOM 748 C C . GLU A 1 97 ? -45.049 -3.234 60.391 1.00 98.06 97 GLU A C 1
ATOM 750 O O . GLU A 1 97 ? -44.561 -3.243 59.259 1.00 98.06 97 GLU A O 1
ATOM 755 N N . ASP A 1 98 ? -44.903 -2.184 61.205 1.00 97.94 98 ASP A N 1
ATOM 756 C CA . ASP A 1 98 ? -44.202 -0.945 60.836 1.00 97.94 98 ASP A CA 1
ATOM 757 C C . ASP A 1 98 ? -42.707 -1.179 60.564 1.00 97.94 98 ASP A C 1
ATOM 759 O O . ASP A 1 98 ? -42.090 -0.518 59.724 1.00 97.94 98 ASP A O 1
ATOM 763 N N . GLY A 1 99 ? -42.080 -2.099 61.300 1.00 98.00 99 GLY A N 1
ATOM 764 C CA . GLY A 1 99 ? -40.705 -2.530 61.062 1.00 98.00 99 GLY A CA 1
ATOM 765 C C . GLY A 1 99 ? -40.552 -3.204 59.700 1.00 98.00 99 GLY A C 1
ATOM 766 O O . GLY A 1 99 ? -39.688 -2.810 58.920 1.00 98.00 99 GLY A O 1
ATOM 767 N N . GLN A 1 100 ? -41.424 -4.163 59.387 1.00 98.06 100 GLN A N 1
ATOM 768 C CA . GLN A 1 100 ? -41.434 -4.865 58.102 1.00 98.06 100 GLN A CA 1
ATOM 769 C C . GLN A 1 100 ? -41.722 -3.917 56.934 1.00 98.06 100 GLN A C 1
ATOM 771 O O . GLN A 1 100 ? -41.043 -3.993 55.912 1.00 98.06 100 GLN A O 1
ATOM 776 N N . ALA A 1 101 ? -42.660 -2.980 57.097 1.00 98.12 101 ALA A N 1
ATOM 777 C CA . ALA A 1 101 ? -42.959 -1.976 56.080 1.00 98.12 101 ALA A CA 1
ATOM 778 C C . ALA A 1 101 ? -41.745 -1.079 55.782 1.00 98.12 101 ALA A C 1
ATOM 780 O O . ALA A 1 101 ? -41.430 -0.840 54.617 1.00 98.12 101 ALA A O 1
ATOM 781 N N . ARG A 1 102 ? -41.022 -0.629 56.819 1.00 98.19 102 ARG A N 1
ATOM 782 C CA . ARG A 1 102 ? -39.795 0.172 56.651 1.00 98.19 102 ARG A CA 1
ATOM 783 C C . ARG A 1 102 ? -38.669 -0.609 55.982 1.00 98.19 102 ARG A C 1
ATOM 785 O O . ARG A 1 102 ? -37.974 -0.044 55.144 1.00 98.19 102 ARG A O 1
ATOM 792 N N . VAL A 1 103 ? -38.497 -1.888 56.323 1.00 98.38 103 VAL A N 1
ATOM 793 C CA . VAL A 1 103 ? -37.513 -2.758 55.656 1.00 98.38 103 VAL A CA 1
ATOM 794 C C . VAL A 1 103 ? -37.869 -2.925 54.180 1.00 98.38 103 VAL A C 1
ATOM 796 O O . VAL A 1 103 ? -37.020 -2.668 53.336 1.00 98.38 103 VAL A O 1
ATOM 799 N N . GLY A 1 104 ? -39.128 -3.234 53.855 1.00 98.12 104 GLY A N 1
ATOM 800 C CA . GLY A 1 104 ? -39.562 -3.382 52.463 1.00 98.12 104 GLY A CA 1
ATOM 801 C C . GLY A 1 104 ? -39.424 -2.094 51.640 1.00 98.12 104 GLY A C 1
ATOM 802 O O . GLY A 1 104 ? -39.063 -2.147 50.467 1.00 98.12 104 GLY A O 1
ATOM 803 N N . GLN A 1 105 ? -39.659 -0.923 52.243 1.00 98.12 105 GLN A N 1
ATOM 804 C CA . GLN A 1 105 ? -39.391 0.368 51.595 1.00 98.12 105 GLN A CA 1
ATOM 805 C C . GLN A 1 105 ? -37.894 0.582 51.345 1.00 98.12 105 GLN A C 1
ATOM 807 O O . GLN A 1 105 ? -37.511 0.960 50.241 1.00 98.12 105 GLN A O 1
ATOM 812 N N . ALA A 1 106 ? -37.048 0.298 52.339 1.00 98.38 106 ALA A N 1
ATOM 813 C CA . ALA A 1 106 ? -35.600 0.426 52.202 1.00 98.38 106 ALA A CA 1
ATOM 814 C C . ALA A 1 106 ? -35.027 -0.528 51.138 1.00 98.38 106 ALA A C 1
ATOM 816 O O . ALA A 1 106 ? -34.138 -0.131 50.389 1.00 98.38 106 ALA A O 1
ATOM 817 N N . GLU A 1 107 ? -35.554 -1.752 51.037 1.00 97.81 107 GLU A N 1
ATOM 818 C CA . GLU A 1 107 ? -35.200 -2.708 49.979 1.00 97.81 107 GLU A CA 1
ATOM 819 C C . GLU A 1 107 ? -35.584 -2.171 48.595 1.00 97.81 107 GLU A C 1
ATOM 821 O O . GLU A 1 107 ? -34.736 -2.115 47.709 1.00 97.81 107 GLU A O 1
ATOM 826 N N . GLN A 1 108 ? -36.814 -1.672 48.420 1.00 98.44 108 GLN A N 1
ATOM 827 C CA . GLN A 1 108 ? -37.257 -1.095 47.143 1.00 98.44 108 GLN A CA 1
ATOM 828 C C . GLN A 1 108 ? -36.436 0.128 46.722 1.00 98.44 108 GLN A C 1
ATOM 830 O O . GLN A 1 108 ? -36.128 0.295 45.541 1.00 98.44 108 GLN A O 1
ATOM 835 N N . ASP A 1 109 ? -36.096 1.004 47.666 1.00 98.38 109 ASP A N 1
ATOM 836 C CA . ASP A 1 109 ? -35.261 2.170 47.384 1.00 98.38 109 ASP A CA 1
ATOM 837 C C . ASP A 1 109 ? -33.815 1.760 47.069 1.00 98.38 109 ASP A C 1
ATOM 839 O O . ASP A 1 109 ? -33.196 2.334 46.168 1.00 98.38 109 ASP A O 1
ATOM 843 N N . GLY A 1 110 ? -33.307 0.719 47.737 1.00 98.25 110 GLY A N 1
ATOM 844 C CA . GLY A 1 110 ? -32.038 0.073 47.410 1.00 98.25 110 GLY A CA 1
ATOM 845 C C . GLY A 1 110 ? -32.020 -0.479 45.984 1.00 98.25 110 GLY A C 1
ATOM 846 O O . GLY A 1 110 ? -31.130 -0.130 45.208 1.00 98.25 110 GLY A O 1
ATOM 847 N N . ASP A 1 111 ? -33.035 -1.255 45.603 1.00 98.25 111 ASP A N 1
ATOM 848 C CA . ASP A 1 111 ? -33.170 -1.833 44.261 1.00 98.25 111 ASP A CA 1
ATOM 849 C C . ASP A 1 111 ? -33.252 -0.748 43.180 1.00 98.25 111 ASP A C 1
ATOM 851 O O . ASP A 1 111 ? -32.600 -0.843 42.136 1.00 98.25 111 ASP A O 1
ATOM 855 N N . ARG A 1 112 ? -34.004 0.333 43.433 1.00 98.62 112 ARG A N 1
ATOM 856 C CA . ARG A 1 112 ? -34.077 1.488 42.523 1.00 98.62 112 ARG A CA 1
ATOM 857 C C . ARG A 1 112 ? -32.720 2.156 42.348 1.00 98.62 112 ARG A C 1
ATOM 859 O O . ARG A 1 112 ? -32.359 2.496 41.221 1.00 98.62 112 ARG A O 1
ATOM 866 N N . LEU A 1 113 ? -31.973 2.350 43.434 1.00 98.50 113 LEU A N 1
ATOM 867 C CA . LEU A 1 113 ? -30.643 2.948 43.376 1.00 98.50 113 LEU A CA 1
ATOM 868 C C . LEU A 1 113 ? -29.671 2.057 42.596 1.00 98.50 113 LEU A C 1
ATOM 870 O O . LEU A 1 113 ? -28.926 2.566 41.760 1.00 98.50 113 LEU A O 1
ATOM 874 N N . VAL A 1 114 ? -29.694 0.742 42.829 1.00 98.56 114 VAL A N 1
ATOM 875 C CA . VAL A 1 114 ? -28.869 -0.219 42.081 1.00 98.56 114 VAL A CA 1
ATOM 876 C C . VAL A 1 114 ? -29.214 -0.170 40.593 1.00 98.56 114 VAL A C 1
ATOM 878 O O . VAL A 1 114 ? -28.317 0.032 39.778 1.00 98.56 114 VAL A O 1
ATOM 881 N N . ALA A 1 115 ? -30.497 -0.228 40.228 1.00 98.25 115 ALA A N 1
ATOM 882 C CA . ALA A 1 115 ? -30.933 -0.164 38.832 1.00 98.25 115 ALA A CA 1
ATOM 883 C C . ALA A 1 115 ? -30.527 1.149 38.131 1.00 98.25 115 ALA A C 1
ATOM 885 O O . ALA A 1 115 ? -30.119 1.145 36.964 1.00 98.25 115 ALA A O 1
ATOM 886 N N . GLN A 1 116 ? -30.605 2.283 38.838 1.00 98.50 116 GLN A N 1
ATOM 887 C CA . GLN A 1 116 ? -30.121 3.572 38.334 1.00 98.50 116 GLN A CA 1
ATOM 888 C C . GLN A 1 116 ? -28.610 3.537 38.092 1.00 98.50 116 GLN A C 1
ATOM 890 O O . GLN A 1 116 ? -28.155 3.876 37.000 1.00 98.50 116 GLN A O 1
ATOM 895 N N . ARG A 1 117 ? -27.836 3.053 39.071 1.00 98.44 117 ARG A N 1
ATOM 896 C CA . ARG A 1 117 ? -26.376 2.942 38.962 1.00 98.44 117 ARG A CA 1
ATOM 897 C C . ARG A 1 117 ? -25.944 2.012 37.834 1.00 98.44 117 ARG A C 1
ATOM 899 O O . ARG A 1 117 ? -25.008 2.346 37.117 1.00 98.44 117 ARG A O 1
ATOM 906 N N . GLU A 1 118 ? -26.630 0.891 37.639 1.00 98.69 118 GLU A N 1
ATOM 907 C CA . GLU A 1 118 ? -26.372 -0.021 36.520 1.00 98.69 118 GLU A CA 1
ATOM 908 C C . GLU A 1 118 ? -26.654 0.635 35.165 1.00 98.69 118 GLU A C 1
ATOM 910 O O . GLU A 1 118 ? -25.882 0.466 34.220 1.00 98.69 118 GLU A O 1
ATOM 915 N N . THR A 1 119 ? -27.739 1.408 35.067 1.00 98.56 119 THR A N 1
ATOM 916 C CA . THR A 1 119 ? -28.103 2.124 33.837 1.00 98.56 119 THR A CA 1
ATOM 917 C C . THR A 1 119 ? -27.075 3.198 33.492 1.00 98.56 119 THR A C 1
ATOM 919 O O . THR A 1 119 ? -26.655 3.298 32.338 1.00 98.56 119 THR A O 1
ATOM 922 N N . ASP A 1 120 ? -26.643 3.978 34.482 1.00 98.25 120 ASP A N 1
ATOM 923 C CA . ASP A 1 120 ? -25.638 5.022 34.282 1.00 98.25 120 ASP A CA 1
ATOM 924 C C . ASP A 1 120 ? -24.271 4.419 33.936 1.00 98.25 120 ASP A C 1
ATOM 926 O O . ASP A 1 120 ? -23.668 4.817 32.940 1.00 98.25 120 ASP A O 1
ATOM 930 N N . ALA A 1 121 ? -23.837 3.378 34.655 1.00 98.25 121 ALA A N 1
ATOM 931 C CA . ALA A 1 121 ? -22.595 2.668 34.353 1.00 98.25 121 ALA A CA 1
ATOM 932 C C . ALA A 1 121 ? -22.611 2.046 32.947 1.00 98.25 121 ALA A C 1
ATOM 934 O O . ALA A 1 121 ? -21.611 2.098 32.229 1.00 98.25 121 ALA A O 1
ATOM 935 N N . ARG A 1 122 ? -23.752 1.485 32.518 1.00 98.62 122 ARG A N 1
ATOM 936 C CA . ARG A 1 122 ? -23.912 0.972 31.152 1.00 98.62 122 ARG A CA 1
ATOM 937 C C . ARG A 1 122 ? -23.780 2.091 30.122 1.00 98.62 122 ARG A C 1
ATOM 939 O O . ARG A 1 122 ? -23.047 1.917 29.154 1.00 98.62 122 ARG A O 1
ATOM 946 N N . ARG A 1 123 ? -24.444 3.230 30.334 1.00 98.62 123 ARG A N 1
ATOM 947 C CA . ARG A 1 123 ? -24.378 4.382 29.421 1.00 98.62 123 ARG A CA 1
ATOM 948 C C . ARG A 1 123 ? -22.948 4.911 29.290 1.00 98.62 123 ARG A C 1
ATOM 950 O O . ARG A 1 123 ? -22.491 5.157 28.177 1.00 98.62 123 ARG A O 1
ATOM 957 N N . GLU A 1 124 ? -22.236 5.052 30.405 1.00 98.44 124 GLU A N 1
ATOM 958 C CA . GLU A 1 124 ? -20.836 5.487 30.416 1.00 98.44 124 GLU A CA 1
ATOM 959 C C . GLU A 1 124 ? -19.933 4.497 29.672 1.00 98.44 124 GLU A C 1
ATOM 961 O O . GLU A 1 124 ? -19.142 4.897 28.817 1.00 98.44 124 GLU A O 1
ATOM 966 N N . ALA A 1 125 ? -20.087 3.194 29.929 1.00 98.31 125 ALA A N 1
ATOM 967 C CA . ALA A 1 125 ? -19.323 2.160 29.238 1.00 98.31 125 ALA A CA 1
ATOM 968 C C . ALA A 1 125 ? -19.594 2.155 27.724 1.00 98.31 125 ALA A C 1
ATOM 970 O O . ALA A 1 125 ? -18.659 2.081 26.924 1.00 98.31 125 ALA A O 1
ATOM 971 N N . GLU A 1 126 ? -20.858 2.277 27.313 1.00 98.56 126 GLU A N 1
ATOM 972 C CA . GLU A 1 126 ? -21.244 2.376 25.903 1.00 98.56 126 GLU A CA 1
ATOM 973 C C . GLU A 1 126 ? -20.634 3.614 25.236 1.00 98.56 126 GLU A C 1
ATOM 975 O O . GLU A 1 126 ? -20.118 3.514 24.121 1.00 98.56 126 GLU A O 1
ATOM 980 N N . GLN A 1 127 ? -20.618 4.758 25.925 1.00 98.62 127 GLN A N 1
ATOM 981 C CA . GLN A 1 127 ? -19.999 5.983 25.424 1.00 98.62 127 GLN A CA 1
ATOM 982 C C . GLN A 1 127 ? -18.479 5.838 25.269 1.00 98.62 127 GLN A C 1
ATOM 984 O O . GLN A 1 127 ? -17.929 6.239 24.242 1.00 98.62 127 GLN A O 1
ATOM 989 N N . LEU A 1 128 ? -17.794 5.225 26.239 1.00 98.25 128 LEU A N 1
ATOM 990 C CA . LEU A 1 128 ? -16.356 4.954 26.146 1.00 98.25 128 LEU A CA 1
ATOM 991 C C . LEU A 1 128 ? -16.034 4.040 24.959 1.00 98.25 128 LEU A C 1
ATOM 993 O O . LEU A 1 128 ? -15.116 4.326 24.190 1.00 98.25 128 LEU A O 1
ATOM 997 N N . VAL A 1 129 ? -16.818 2.977 24.765 1.00 98.75 129 VAL A N 1
ATOM 998 C CA . VAL A 1 129 ? -16.657 2.067 23.623 1.00 98.75 129 VAL A CA 1
ATOM 999 C C . VAL A 1 129 ? -16.945 2.780 22.301 1.00 98.75 129 VAL A C 1
ATOM 1001 O O . VAL A 1 129 ? -16.226 2.563 21.325 1.00 98.75 129 VAL A O 1
ATOM 1004 N N . ALA A 1 130 ? -17.969 3.634 22.241 1.00 98.50 130 ALA A N 1
ATOM 1005 C CA . ALA A 1 130 ? -18.286 4.415 21.049 1.00 98.50 130 ALA A CA 1
ATOM 1006 C C . ALA A 1 130 ? -17.146 5.377 20.682 1.00 98.50 130 ALA A C 1
ATOM 1008 O O . ALA A 1 130 ? -16.724 5.400 19.526 1.00 98.50 130 ALA A O 1
ATOM 1009 N N . ASN A 1 131 ? -16.596 6.093 21.665 1.00 98.56 131 ASN A N 1
ATOM 1010 C CA . ASN A 1 131 ? -15.467 7.002 21.473 1.00 98.56 131 ASN A CA 1
ATOM 1011 C C . ASN A 1 131 ? -14.210 6.252 21.018 1.00 98.56 131 ASN A C 1
ATOM 1013 O O . ASN A 1 131 ? -13.595 6.640 20.029 1.00 98.56 131 ASN A O 1
ATOM 1017 N N . ALA A 1 132 ? -13.874 5.137 21.674 1.00 98.62 132 ALA A N 1
ATOM 1018 C CA . ALA A 1 132 ? -12.729 4.312 21.293 1.00 98.62 132 ALA A CA 1
ATOM 1019 C C . ALA A 1 132 ? -12.870 3.766 19.862 1.00 98.62 132 ALA A C 1
ATOM 1021 O O . ALA A 1 132 ? -11.910 3.762 19.096 1.00 98.62 132 ALA A O 1
ATOM 1022 N N . ARG A 1 133 ? -14.080 3.349 19.462 1.00 98.56 133 ARG A N 1
ATOM 1023 C CA . ARG A 1 133 ? -14.358 2.916 18.084 1.00 98.56 133 ARG A CA 1
ATOM 1024 C C . ARG A 1 133 ? -14.240 4.057 17.080 1.00 98.56 133 ARG A C 1
ATOM 1026 O O . ARG A 1 133 ? -13.748 3.821 15.982 1.00 98.56 133 ARG A O 1
ATOM 1033 N N . ALA A 1 134 ? -14.720 5.251 17.417 1.00 98.62 134 ALA A N 1
ATOM 1034 C CA . ALA A 1 134 ? -14.618 6.417 16.546 1.00 98.62 134 ALA A CA 1
ATOM 1035 C C . ALA A 1 134 ? -13.154 6.826 16.339 1.00 98.62 134 ALA A C 1
ATOM 1037 O O . ALA A 1 134 ? -12.744 7.031 15.202 1.00 98.62 134 ALA A O 1
ATOM 1038 N N . GLN A 1 135 ? -12.361 6.849 17.413 1.00 98.56 135 GLN A N 1
ATOM 1039 C CA . GLN A 1 135 ? -10.931 7.132 17.347 1.00 98.56 135 GLN A CA 1
ATOM 1040 C C . GLN A 1 135 ? -10.185 6.083 16.513 1.00 98.56 135 GLN A C 1
ATOM 1042 O O . GLN A 1 135 ? -9.499 6.441 15.565 1.00 98.56 135 GLN A O 1
ATOM 1047 N N . ALA A 1 136 ? -10.394 4.791 16.788 1.00 98.62 136 ALA A N 1
ATOM 1048 C CA . ALA A 1 136 ? -9.748 3.722 16.026 1.00 98.62 136 ALA A CA 1
ATOM 1049 C C . ALA A 1 136 ? -10.114 3.754 14.531 1.00 98.62 136 ALA A C 1
ATOM 1051 O O . ALA A 1 136 ? -9.299 3.403 13.684 1.00 98.62 136 ALA A O 1
ATOM 1052 N N . ARG A 1 137 ? -11.343 4.171 14.188 1.00 98.62 137 ARG A N 1
ATOM 1053 C CA . ARG A 1 137 ? -11.746 4.380 12.789 1.00 98.62 137 ARG A CA 1
ATOM 1054 C C . ARG A 1 137 ? -11.039 5.574 12.164 1.00 98.62 137 ARG A C 1
ATOM 1056 O O . ARG A 1 137 ? -10.568 5.438 11.048 1.00 98.62 137 ARG A O 1
ATOM 1063 N N . ALA A 1 138 ? -10.945 6.696 12.874 1.00 98.69 138 ALA A N 1
ATOM 1064 C CA . ALA A 1 138 ? -10.240 7.875 12.383 1.00 98.69 138 ALA A CA 1
ATOM 1065 C C . ALA A 1 138 ? -8.755 7.576 12.120 1.00 98.69 138 ALA A C 1
ATOM 1067 O O . ALA A 1 138 ? -8.264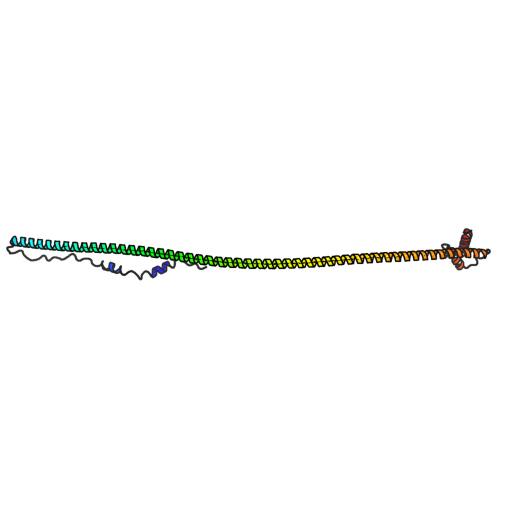 7.896 11.046 1.00 98.69 138 ALA A O 1
ATOM 1068 N N . GLU A 1 139 ? -8.081 6.886 13.045 1.00 98.56 139 GLU A N 1
ATOM 1069 C CA . GLU A 1 139 ? -6.684 6.451 12.884 1.00 98.56 139 GLU A CA 1
ATOM 1070 C C . GLU A 1 139 ? -6.522 5.476 11.703 1.00 98.56 139 GLU A C 1
ATOM 1072 O O . GLU A 1 139 ? -5.580 5.580 10.919 1.00 98.56 139 GLU A O 1
ATOM 1077 N N . ALA A 1 140 ? -7.457 4.534 11.534 1.00 98.50 140 ALA A N 1
ATOM 1078 C CA . ALA A 1 140 ? -7.436 3.616 10.397 1.00 98.50 140 ALA A CA 1
ATOM 1079 C C . ALA A 1 140 ? -7.673 4.336 9.059 1.00 98.50 140 ALA A C 1
ATOM 1081 O O . ALA A 1 140 ? -7.008 4.024 8.072 1.00 98.50 140 ALA A O 1
ATOM 1082 N N . ASP A 1 141 ? -8.606 5.289 9.019 1.00 98.50 141 ASP A N 1
ATOM 1083 C CA . ASP A 1 141 ? -8.895 6.086 7.829 1.00 98.50 141 ASP A CA 1
ATOM 1084 C C . ASP A 1 141 ? -7.700 6.978 7.464 1.00 98.50 141 ASP A C 1
ATOM 1086 O O . ASP A 1 141 ? -7.342 7.040 6.290 1.00 98.50 141 ASP A O 1
ATOM 1090 N N . GLU A 1 142 ? -7.046 7.604 8.448 1.00 98.69 142 GLU A N 1
ATOM 1091 C CA . GLU A 1 142 ? -5.807 8.372 8.267 1.00 98.69 142 GLU A CA 1
ATOM 1092 C C . GLU A 1 142 ? -4.711 7.502 7.646 1.00 98.69 142 GLU A C 1
ATOM 1094 O O . GLU A 1 142 ? -4.196 7.837 6.580 1.00 98.69 142 GLU A O 1
ATOM 1099 N N . HIS A 1 143 ? -4.454 6.318 8.210 1.00 98.56 143 HIS A N 1
ATOM 1100 C CA . HIS A 1 143 ? -3.460 5.396 7.662 1.00 98.56 143 HIS A CA 1
ATOM 1101 C C . HIS A 1 143 ? -3.788 4.948 6.225 1.00 98.56 143 HIS A C 1
ATOM 1103 O O . HIS A 1 143 ? -2.906 4.845 5.371 1.00 98.56 143 HIS A O 1
ATOM 1109 N N . VAL A 1 144 ? -5.066 4.702 5.917 1.00 98.62 144 VAL A N 1
ATOM 1110 C CA . VAL A 1 144 ? -5.496 4.370 4.549 1.00 98.62 144 VAL A CA 1
ATOM 1111 C C . VAL A 1 144 ? -5.267 5.541 3.591 1.00 98.62 144 VAL A C 1
ATOM 1113 O O . VAL A 1 144 ? -4.911 5.302 2.434 1.00 98.62 144 VAL A O 1
ATOM 1116 N N . GLN A 1 145 ? -5.478 6.786 4.027 1.00 98.56 145 GLN A N 1
ATOM 1117 C CA . GLN A 1 145 ? -5.193 7.958 3.196 1.00 98.56 145 GLN A CA 1
ATOM 1118 C C . GLN A 1 145 ? -3.692 8.134 2.968 1.00 98.56 145 GLN A C 1
ATOM 1120 O O . GLN A 1 145 ? -3.299 8.282 1.816 1.00 98.56 145 GLN A O 1
ATOM 1125 N N . GLU A 1 146 ? -2.857 8.006 4.001 1.00 98.62 146 GLU A N 1
ATOM 1126 C CA . GLU A 1 146 ? -1.393 8.064 3.866 1.00 98.62 146 GLU A CA 1
ATOM 1127 C C . GLU A 1 146 ? -0.878 7.041 2.844 1.00 98.62 146 GLU A C 1
ATOM 1129 O O . GLU A 1 146 ? -0.150 7.387 1.912 1.00 98.62 146 GLU A O 1
ATOM 1134 N N . VAL A 1 147 ? -1.315 5.781 2.957 1.00 98.75 147 VAL A N 1
ATOM 1135 C CA . VAL A 1 147 ? -0.923 4.718 2.018 1.00 98.75 147 VAL A CA 1
ATOM 1136 C C . VAL A 1 147 ? -1.407 5.021 0.597 1.00 98.75 147 VAL A C 1
ATOM 1138 O O . VAL A 1 147 ? -0.698 4.744 -0.371 1.00 98.75 147 VAL A O 1
ATOM 1141 N N . ARG A 1 148 ? -2.604 5.600 0.436 1.00 98.50 148 ARG A N 1
ATOM 1142 C CA . ARG A 1 148 ? -3.111 6.015 -0.883 1.00 98.50 148 ARG A CA 1
ATOM 1143 C C . ARG A 1 148 ? -2.298 7.155 -1.478 1.00 98.50 148 ARG A C 1
ATOM 1145 O O . ARG A 1 148 ? -2.023 7.113 -2.673 1.00 98.50 148 ARG A O 1
ATOM 1152 N N . GLU A 1 149 ? -1.946 8.158 -0.684 1.00 98.69 149 GLU A N 1
ATOM 1153 C CA . GLU A 1 149 ? -1.133 9.290 -1.126 1.00 98.69 149 GLU A CA 1
ATOM 1154 C C . GLU A 1 149 ? 0.265 8.829 -1.535 1.00 98.69 149 GLU A C 1
ATOM 1156 O O . GLU A 1 149 ? 0.728 9.189 -2.618 1.00 98.69 149 GLU A O 1
ATOM 1161 N N . GLN A 1 150 ? 0.888 7.953 -0.742 1.00 98.44 150 GLN A N 1
ATOM 1162 C CA . GLN A 1 150 ? 2.169 7.344 -1.085 1.00 98.44 150 GLN A CA 1
ATOM 1163 C C . GLN A 1 150 ? 2.079 6.552 -2.396 1.00 98.44 150 GLN A C 1
ATOM 1165 O O . GLN A 1 150 ? 2.870 6.783 -3.307 1.00 98.44 150 GLN A O 1
ATOM 1170 N N . ALA A 1 151 ? 1.080 5.677 -2.540 1.00 98.56 151 ALA A N 1
ATOM 1171 C CA . ALA A 1 151 ? 0.900 4.895 -3.763 1.00 98.56 151 ALA A CA 1
ATOM 1172 C C . ALA A 1 151 ? 0.654 5.783 -4.998 1.00 98.56 151 ALA A C 1
ATOM 1174 O O . ALA A 1 151 ? 1.114 5.470 -6.095 1.00 98.56 151 ALA A O 1
ATOM 1175 N N . GLN A 1 152 ? -0.060 6.902 -4.841 1.00 98.44 152 GLN A N 1
ATOM 1176 C CA . GLN A 1 152 ? -0.248 7.872 -5.922 1.00 98.44 152 GLN A CA 1
ATOM 1177 C C . GLN A 1 152 ? 1.044 8.615 -6.270 1.00 98.44 152 GLN A C 1
ATOM 1179 O O . GLN A 1 152 ? 1.272 8.884 -7.449 1.00 98.44 152 GLN A O 1
ATOM 1184 N N . ALA A 1 153 ? 1.870 8.957 -5.280 1.00 98.56 153 ALA A N 1
ATOM 1185 C CA . ALA A 1 153 ? 3.168 9.581 -5.510 1.00 98.56 153 ALA A CA 1
ATOM 1186 C C . ALA A 1 153 ? 4.109 8.634 -6.272 1.00 98.56 153 ALA A C 1
ATOM 1188 O O . ALA A 1 153 ? 4.633 9.020 -7.313 1.00 98.56 153 ALA A O 1
ATOM 1189 N N . GLU A 1 154 ? 4.220 7.378 -5.829 1.00 98.19 154 GLU A N 1
ATOM 1190 C CA . GLU A 1 154 ? 5.018 6.341 -6.499 1.00 98.19 154 GLU A CA 1
ATOM 1191 C C . GLU A 1 154 ? 4.531 6.084 -7.935 1.00 98.19 154 GLU A C 1
ATOM 1193 O O . GLU A 1 154 ? 5.332 5.945 -8.857 1.00 98.19 154 GLU A O 1
ATOM 1198 N N . ALA A 1 155 ? 3.212 6.069 -8.161 1.00 98.12 155 ALA A N 1
ATOM 1199 C CA . ALA A 1 155 ? 2.653 5.906 -9.502 1.00 98.12 155 ALA A CA 1
ATOM 1200 C C . ALA A 1 155 ? 2.991 7.081 -10.435 1.00 98.12 155 ALA A C 1
ATOM 1202 O O . ALA A 1 155 ? 3.246 6.859 -11.618 1.00 98.12 155 ALA A O 1
ATOM 1203 N N . ARG A 1 156 ? 2.997 8.320 -9.920 1.00 98.62 156 ARG A N 1
ATOM 1204 C CA . ARG A 1 156 ? 3.395 9.507 -10.696 1.00 98.62 156 ARG A CA 1
ATOM 1205 C C . ARG A 1 156 ? 4.880 9.479 -11.030 1.00 98.62 156 ARG A C 1
ATOM 1207 O O . ARG A 1 156 ? 5.221 9.690 -12.185 1.00 98.62 156 ARG A O 1
ATOM 1214 N N . GLU A 1 157 ? 5.732 9.151 -10.063 1.00 98.38 157 GLU A N 1
ATOM 1215 C CA . GLU A 1 157 ? 7.177 9.007 -10.281 1.00 98.38 157 GLU A CA 1
ATOM 1216 C C . GLU A 1 157 ? 7.471 7.936 -11.343 1.00 98.38 157 GLU A C 1
ATOM 1218 O O . GLU A 1 157 ? 8.171 8.198 -12.319 1.00 98.38 157 GLU A O 1
ATOM 1223 N N . ALA A 1 158 ? 6.843 6.761 -11.234 1.00 97.06 158 ALA A N 1
ATOM 1224 C CA . ALA A 1 158 ? 6.993 5.697 -12.225 1.00 97.06 158 ALA A CA 1
ATOM 1225 C C . ALA A 1 158 ? 6.492 6.106 -13.624 1.00 97.06 158 ALA A C 1
ATOM 1227 O O . ALA A 1 158 ? 7.057 5.675 -14.633 1.00 97.06 158 ALA A O 1
ATOM 1228 N N . GLN A 1 159 ? 5.436 6.922 -13.703 1.00 97.19 159 GLN A N 1
ATOM 1229 C CA . GLN A 1 159 ? 4.951 7.466 -14.970 1.00 97.19 159 GLN A CA 1
ATOM 1230 C C . GLN A 1 159 ? 5.950 8.468 -15.568 1.00 97.19 159 GLN A C 1
ATOM 1232 O O . GLN A 1 159 ? 6.262 8.365 -16.752 1.00 97.19 159 GLN A O 1
ATOM 1237 N N . GLU A 1 160 ? 6.477 9.395 -14.767 1.00 98.38 160 GLU A N 1
ATOM 1238 C CA . GLU A 1 160 ? 7.484 10.369 -15.205 1.00 98.38 160 GLU A CA 1
ATOM 1239 C C . GLU A 1 160 ? 8.756 9.670 -15.712 1.00 98.38 160 GLU A C 1
ATOM 1241 O O . GLU A 1 160 ? 9.286 10.028 -16.767 1.00 98.38 160 GLU A O 1
ATOM 1246 N N . ASP A 1 161 ? 9.213 8.625 -15.022 1.00 97.69 161 ASP A N 1
ATOM 1247 C CA . ASP A 1 161 ? 10.347 7.806 -15.454 1.00 97.69 161 ASP A CA 1
ATOM 1248 C C . ASP A 1 161 ? 10.075 7.091 -16.784 1.00 97.69 161 ASP A C 1
ATOM 1250 O O . ASP A 1 161 ? 10.944 7.047 -17.663 1.00 97.69 161 ASP A O 1
ATOM 1254 N N . ALA A 1 162 ? 8.867 6.547 -16.960 1.00 95.88 162 ALA A N 1
ATOM 1255 C CA . ALA A 1 162 ? 8.462 5.903 -18.205 1.00 95.88 162 ALA A CA 1
ATOM 1256 C C . ALA A 1 162 ? 8.421 6.899 -19.376 1.00 95.88 162 ALA A C 1
ATOM 1258 O O . ALA A 1 162 ? 8.930 6.592 -20.456 1.00 95.88 162 ALA A O 1
ATOM 1259 N N . GLU A 1 163 ? 7.883 8.101 -19.158 1.00 96.94 163 GLU A N 1
ATOM 1260 C CA . GLU A 1 163 ? 7.848 9.181 -20.152 1.00 96.94 163 GLU A CA 1
ATOM 1261 C C . GLU A 1 163 ? 9.265 9.640 -20.530 1.00 96.94 163 GLU A C 1
ATOM 1263 O O . GLU A 1 163 ? 9.587 9.774 -21.714 1.00 96.94 163 GLU A O 1
ATOM 1268 N N . GLN A 1 164 ? 10.163 9.796 -19.552 1.00 97.81 164 GLN A N 1
ATOM 1269 C CA . GLN A 1 164 ? 11.568 10.121 -19.815 1.00 97.81 164 GLN A CA 1
ATOM 1270 C C . GLN A 1 164 ? 12.288 9.013 -20.590 1.00 97.81 164 GLN A C 1
ATOM 1272 O O . GLN A 1 164 ? 13.083 9.298 -21.490 1.00 97.81 164 GLN A O 1
ATOM 1277 N N . ALA A 1 165 ? 12.041 7.746 -20.250 1.00 95.50 165 ALA A N 1
ATOM 1278 C CA . ALA A 1 165 ? 12.619 6.610 -20.960 1.00 95.50 165 ALA A CA 1
ATOM 1279 C C . ALA A 1 165 ? 12.122 6.545 -22.411 1.00 95.50 165 ALA A C 1
ATOM 1281 O O . ALA A 1 165 ? 12.927 6.311 -23.316 1.00 95.50 165 ALA A O 1
ATOM 1282 N N . GLN A 1 166 ? 10.831 6.809 -22.640 1.00 96.19 166 GLN A N 1
ATOM 1283 C CA . GLN A 1 166 ? 10.257 6.912 -23.978 1.00 96.19 166 GLN A CA 1
ATOM 1284 C C . GLN A 1 166 ? 10.909 8.046 -24.776 1.00 96.19 166 GLN A C 1
ATOM 1286 O O . GLN A 1 166 ? 11.384 7.797 -25.881 1.00 96.19 166 GLN A O 1
ATOM 1291 N N . ALA A 1 167 ? 11.019 9.249 -24.206 1.00 96.56 167 ALA A N 1
ATOM 1292 C CA . ALA A 1 167 ? 11.643 10.389 -24.879 1.00 96.56 167 ALA A CA 1
ATOM 1293 C C . ALA A 1 167 ? 13.100 10.094 -25.285 1.00 96.56 167 ALA A C 1
ATOM 1295 O O . ALA A 1 167 ? 13.518 10.389 -26.403 1.00 96.56 167 ALA A O 1
ATOM 1296 N N . ARG A 1 168 ? 13.873 9.433 -24.409 1.00 96.88 168 ARG A N 1
ATOM 1297 C CA . ARG A 1 168 ? 15.244 8.992 -24.733 1.00 96.88 168 ARG A CA 1
ATOM 1298 C C . ARG A 1 168 ? 15.263 7.942 -25.842 1.00 96.88 168 ARG A C 1
ATOM 1300 O O . ARG A 1 168 ? 16.171 7.951 -26.669 1.00 96.88 168 ARG A O 1
ATOM 1307 N N . ALA A 1 169 ? 14.310 7.012 -25.853 1.00 93.94 169 ALA A N 1
ATOM 1308 C CA . ALA A 1 169 ? 14.209 6.013 -26.912 1.00 93.94 169 ALA A CA 1
ATOM 1309 C C . ALA A 1 169 ? 13.876 6.660 -28.266 1.00 93.94 169 ALA A C 1
ATOM 1311 O O . ALA A 1 169 ? 14.490 6.301 -29.269 1.00 93.94 169 ALA A O 1
ATOM 1312 N N . GLU A 1 170 ? 12.967 7.637 -28.288 1.00 93.12 170 GLU A N 1
ATOM 1313 C CA . GLU A 1 170 ? 12.626 8.417 -29.483 1.00 93.12 170 GLU A CA 1
ATOM 1314 C C . GLU A 1 170 ? 13.849 9.172 -30.021 1.00 93.12 170 GLU A C 1
ATOM 1316 O O . GLU A 1 170 ? 14.200 8.996 -31.187 1.00 93.12 170 GLU A O 1
ATOM 1321 N N . GLU A 1 171 ? 14.584 9.889 -29.164 1.00 97.25 171 GLU A N 1
ATOM 1322 C CA . GLU A 1 171 ? 15.819 10.587 -29.554 1.00 97.25 171 GLU A CA 1
ATOM 1323 C C . GLU A 1 171 ? 16.851 9.626 -30.177 1.00 97.25 171 GLU A C 1
ATOM 1325 O O . GLU A 1 171 ? 17.471 9.922 -31.201 1.00 97.25 171 GLU A O 1
ATOM 1330 N N . ARG A 1 172 ? 17.023 8.431 -29.596 1.00 96.44 172 ARG A N 1
ATOM 1331 C CA . ARG A 1 172 ? 17.947 7.412 -30.122 1.00 96.44 172 ARG A CA 1
ATOM 1332 C C . ARG A 1 172 ? 17.506 6.855 -31.471 1.00 96.44 172 ARG A C 1
ATOM 1334 O O . ARG A 1 172 ? 18.361 6.559 -32.304 1.00 96.44 172 ARG A O 1
ATOM 1341 N N . LEU A 1 173 ? 16.202 6.700 -31.691 1.00 93.38 173 LEU A N 1
ATOM 1342 C CA . LEU A 1 173 ? 15.663 6.268 -32.980 1.00 93.38 173 LEU A CA 1
ATOM 1343 C C . LEU A 1 173 ? 15.857 7.343 -34.052 1.00 93.38 173 LEU A C 1
ATOM 1345 O O . LEU A 1 173 ? 16.233 7.004 -35.173 1.00 93.38 173 LEU A O 1
ATOM 1349 N N . GLU A 1 174 ? 15.661 8.618 -33.713 1.00 96.44 174 GLU A N 1
ATOM 1350 C CA . GLU A 1 174 ? 15.933 9.737 -34.621 1.00 96.44 174 GLU A CA 1
ATOM 1351 C C . GLU A 1 174 ? 17.417 9.806 -35.004 1.00 96.44 174 GLU A C 1
ATOM 1353 O O . GLU A 1 174 ? 17.743 9.907 -36.189 1.00 96.44 174 GLU A O 1
ATOM 1358 N N . GLN A 1 175 ? 18.320 9.662 -34.027 1.00 96.88 175 GLN A N 1
ATOM 1359 C CA . GLN A 1 175 ? 19.766 9.593 -34.270 1.00 96.88 175 GLN A CA 1
ATOM 1360 C C . GLN A 1 175 ? 20.128 8.420 -35.191 1.00 96.88 175 GLN A C 1
ATOM 1362 O O . GLN A 1 175 ? 20.792 8.616 -36.208 1.00 96.88 175 GLN A O 1
ATOM 1367 N N . ALA A 1 176 ? 19.634 7.213 -34.899 1.00 95.19 176 ALA A N 1
ATOM 1368 C CA . ALA A 1 176 ? 19.888 6.036 -35.728 1.00 95.19 176 ALA A CA 1
ATOM 1369 C C . ALA A 1 176 ? 19.330 6.193 -37.155 1.00 95.19 176 ALA A C 1
ATOM 1371 O O . ALA A 1 176 ? 19.952 5.755 -38.125 1.00 95.19 176 ALA A O 1
ATOM 1372 N N . ALA A 1 177 ? 18.168 6.834 -37.310 1.00 94.06 177 ALA A N 1
ATOM 1373 C CA . ALA A 1 177 ? 17.595 7.126 -38.619 1.00 94.06 177 ALA A CA 1
ATOM 1374 C C . ALA A 1 177 ? 18.468 8.107 -39.420 1.00 94.06 177 ALA A C 1
ATOM 1376 O O . ALA A 1 177 ? 18.668 7.897 -40.620 1.00 94.06 177 ALA A O 1
ATOM 1377 N N . ALA A 1 178 ? 19.018 9.136 -38.767 1.00 96.06 178 ALA A N 1
ATOM 1378 C CA . ALA A 1 178 ? 19.944 10.081 -39.386 1.00 96.06 178 ALA A CA 1
ATOM 1379 C C . ALA A 1 178 ? 21.251 9.397 -39.825 1.00 96.06 178 ALA A C 1
ATOM 1381 O O . ALA A 1 178 ? 21.661 9.549 -40.977 1.00 96.06 178 ALA A O 1
ATOM 1382 N N . GLU A 1 179 ? 21.850 8.574 -38.959 1.00 97.00 179 GLU A N 1
ATOM 1383 C CA . GLU A 1 179 ? 23.056 7.795 -39.278 1.00 97.00 179 GLU A CA 1
ATOM 1384 C C . GLU A 1 179 ? 22.820 6.832 -40.452 1.00 97.00 179 GLU A C 1
ATOM 1386 O O . GLU A 1 179 ? 23.644 6.731 -41.362 1.00 97.00 179 GLU A O 1
ATOM 1391 N N . LEU A 1 180 ? 21.668 6.152 -40.491 1.00 96.75 180 LEU A N 1
ATOM 1392 C CA . LEU A 1 180 ? 21.300 5.277 -41.608 1.00 96.75 180 LEU A CA 1
ATOM 1393 C C . LEU A 1 180 ? 21.107 6.048 -42.919 1.00 96.75 180 LEU A C 1
ATOM 1395 O O . LEU A 1 180 ? 21.467 5.542 -43.986 1.00 96.75 180 LEU A O 1
ATOM 1399 N N . ALA A 1 181 ? 20.532 7.250 -42.864 1.00 97.75 181 ALA A N 1
ATOM 1400 C CA . ALA A 1 181 ? 20.387 8.105 -44.037 1.00 97.75 181 ALA A CA 1
ATOM 1401 C C . ALA A 1 181 ? 21.757 8.559 -44.571 1.00 97.75 181 ALA A C 1
ATOM 1403 O O . ALA A 1 181 ? 21.994 8.495 -45.779 1.00 97.75 181 ALA A O 1
ATOM 1404 N N . GLU A 1 182 ? 22.679 8.940 -43.684 1.00 97.06 182 GLU A N 1
ATOM 1405 C CA . GLU A 1 182 ? 24.050 9.295 -44.054 1.00 97.06 182 GLU A CA 1
ATOM 1406 C C . GLU A 1 182 ? 24.818 8.099 -44.630 1.00 97.06 182 GLU A C 1
ATOM 1408 O O . GLU A 1 182 ? 25.437 8.219 -45.689 1.00 97.06 182 GLU A O 1
ATOM 1413 N N . ALA A 1 183 ? 24.720 6.925 -44.001 1.00 97.25 183 ALA A N 1
ATOM 1414 C CA . ALA A 1 183 ? 25.355 5.705 -44.489 1.00 97.25 183 ALA A CA 1
ATOM 1415 C C . ALA A 1 183 ? 24.875 5.331 -45.901 1.00 97.25 183 ALA A C 1
ATOM 1417 O O . ALA A 1 183 ? 25.682 4.943 -46.745 1.00 97.25 183 ALA A O 1
ATOM 1418 N N . ARG A 1 184 ? 23.575 5.490 -46.193 1.00 97.50 184 ARG A N 1
ATOM 1419 C CA . ARG A 1 184 ? 23.025 5.292 -47.547 1.00 97.50 184 ARG A CA 1
ATOM 1420 C C . ARG A 1 184 ? 23.587 6.300 -48.542 1.00 97.50 184 ARG A C 1
ATOM 1422 O O . ARG A 1 184 ? 24.020 5.892 -49.614 1.00 97.50 184 ARG A O 1
ATOM 1429 N N . ARG A 1 185 ? 23.643 7.584 -48.172 1.00 98.50 185 ARG A N 1
ATOM 1430 C CA . ARG A 1 185 ? 24.235 8.636 -49.012 1.00 98.50 185 ARG A CA 1
ATOM 1431 C C . ARG A 1 185 ? 25.689 8.309 -49.367 1.00 98.50 185 ARG A C 1
ATOM 1433 O O . ARG A 1 185 ? 26.056 8.384 -50.534 1.00 98.50 185 ARG A O 1
ATOM 1440 N N . LEU A 1 186 ? 26.493 7.913 -48.378 1.00 97.88 186 LEU A N 1
ATOM 1441 C CA . LEU A 1 186 ? 27.891 7.518 -48.579 1.00 97.88 186 LEU A CA 1
ATOM 1442 C C . LEU A 1 186 ? 28.020 6.256 -49.443 1.00 97.88 186 LEU A C 1
ATOM 1444 O O . LEU A 1 186 ? 28.922 6.172 -50.272 1.00 97.88 186 LEU A O 1
ATOM 1448 N N . ALA A 1 187 ? 27.124 5.280 -49.280 1.00 97.44 187 ALA A N 1
ATOM 1449 C CA . ALA A 1 187 ? 27.108 4.080 -50.112 1.00 97.44 187 ALA A CA 1
ATOM 1450 C C . ALA A 1 187 ? 26.767 4.394 -51.579 1.00 97.44 187 ALA A C 1
ATOM 1452 O O . ALA A 1 187 ? 27.398 3.841 -52.482 1.00 97.44 187 ALA A O 1
ATOM 1453 N N . ASP A 1 188 ? 25.808 5.291 -51.825 1.00 98.12 188 ASP A N 1
ATOM 1454 C CA . ASP A 1 188 ? 25.459 5.747 -53.174 1.00 98.12 188 ASP A CA 1
ATOM 1455 C C . ASP A 1 188 ? 26.606 6.542 -53.817 1.00 98.12 188 ASP A C 1
ATOM 1457 O O . ASP A 1 188 ? 26.926 6.314 -54.983 1.00 98.12 188 ASP A O 1
ATOM 1461 N N . GLU A 1 189 ? 27.281 7.403 -53.050 1.00 97.81 189 GLU A N 1
ATOM 1462 C CA . GLU A 1 189 ? 28.476 8.143 -53.481 1.00 97.81 189 GLU A CA 1
ATOM 1463 C C . GLU A 1 189 ? 29.629 7.189 -53.842 1.00 97.81 189 GLU A C 1
ATOM 1465 O O . GLU A 1 189 ? 30.205 7.277 -54.927 1.00 97.81 189 GLU A O 1
ATOM 1470 N N . ALA A 1 190 ? 29.914 6.200 -52.988 1.00 97.81 190 ALA A N 1
ATOM 1471 C CA . ALA A 1 190 ? 30.927 5.181 -53.256 1.00 97.81 190 ALA A CA 1
ATOM 1472 C C . ALA A 1 190 ? 30.587 4.337 -54.495 1.00 97.81 190 ALA A C 1
ATOM 1474 O O . ALA A 1 190 ? 31.471 3.997 -55.285 1.00 97.81 190 ALA A O 1
ATOM 1475 N N . LYS A 1 191 ? 29.304 4.009 -54.691 1.00 98.06 191 LYS A N 1
ATOM 1476 C CA . LYS A 1 191 ? 28.829 3.302 -55.884 1.00 98.06 191 LYS A CA 1
ATOM 1477 C C . LYS A 1 191 ? 29.038 4.135 -57.150 1.00 98.06 191 LYS A C 1
ATOM 1479 O O . LYS A 1 191 ? 29.502 3.576 -58.140 1.00 98.06 191 LYS A O 1
ATOM 1484 N N . GLN A 1 192 ? 28.716 5.429 -57.127 1.00 98.25 192 GLN A N 1
ATOM 1485 C CA . GLN A 1 192 ? 28.934 6.336 -58.261 1.00 98.25 192 GLN A CA 1
ATOM 1486 C C . GLN A 1 192 ? 30.423 6.443 -58.604 1.00 98.25 192 GLN A C 1
ATOM 1488 O O . GLN A 1 192 ? 30.797 6.183 -59.744 1.00 98.25 192 GLN A O 1
ATOM 1493 N N . ALA A 1 193 ? 31.282 6.682 -57.609 1.00 97.69 193 ALA A N 1
ATOM 1494 C CA . ALA A 1 193 ? 32.730 6.744 -57.809 1.00 97.69 193 ALA A CA 1
ATOM 1495 C C . ALA A 1 193 ? 33.302 5.436 -58.391 1.00 97.69 193 ALA A C 1
ATOM 1497 O O . ALA A 1 193 ? 34.164 5.457 -59.269 1.00 97.69 193 ALA A O 1
ATOM 1498 N N . ALA A 1 194 ? 32.804 4.277 -57.944 1.00 96.94 194 ALA A N 1
ATOM 1499 C CA . ALA A 1 194 ? 33.209 2.986 -58.495 1.00 96.94 194 ALA A CA 1
ATOM 1500 C C . ALA A 1 194 ? 32.751 2.788 -59.953 1.00 96.94 194 ALA A C 1
ATOM 1502 O O . ALA A 1 194 ? 33.472 2.173 -60.739 1.00 96.94 194 ALA A O 1
ATOM 1503 N N . GLN A 1 195 ? 31.566 3.289 -60.320 1.00 97.75 195 GLN A N 1
ATOM 1504 C CA . GLN A 1 195 ? 31.070 3.255 -61.699 1.00 97.75 195 GLN A CA 1
ATOM 1505 C C . GLN A 1 195 ? 31.904 4.157 -62.613 1.00 97.75 195 GLN A C 1
ATOM 1507 O O . GLN A 1 195 ? 32.344 3.688 -63.660 1.00 97.75 195 GLN A O 1
ATOM 1512 N N . GLU A 1 196 ? 32.194 5.388 -62.188 1.00 98.00 196 GLU A N 1
ATOM 1513 C CA . GLU A 1 196 ? 33.060 6.323 -62.918 1.00 98.00 196 GLU A CA 1
ATOM 1514 C C . GLU A 1 196 ? 34.461 5.735 -63.134 1.00 98.00 196 GLU A C 1
ATOM 1516 O O . GLU A 1 196 ? 34.938 5.668 -64.265 1.00 98.00 196 GLU A O 1
ATOM 1521 N N . ALA A 1 197 ? 35.084 5.190 -62.082 1.00 97.19 197 ALA A N 1
ATOM 1522 C CA . ALA A 1 197 ? 36.393 4.545 -62.187 1.00 97.19 197 ALA A CA 1
ATOM 1523 C C . ALA A 1 197 ? 36.383 3.330 -63.135 1.00 97.19 197 ALA A C 1
ATOM 1525 O O . ALA A 1 197 ? 37.351 3.088 -63.860 1.00 97.19 197 ALA A O 1
ATOM 1526 N N . ALA A 1 198 ? 35.295 2.553 -63.150 1.00 97.50 198 ALA A N 1
ATOM 1527 C CA . ALA A 1 198 ? 35.143 1.430 -64.070 1.00 97.50 198 ALA A CA 1
ATOM 1528 C C . ALA A 1 198 ? 34.957 1.889 -65.528 1.00 97.50 198 ALA A C 1
ATOM 1530 O O . ALA A 1 198 ? 35.468 1.237 -66.441 1.00 97.50 198 ALA A O 1
ATOM 1531 N N . GLU A 1 199 ? 34.240 2.989 -65.765 1.00 97.75 199 GLU A N 1
ATOM 1532 C CA . GLU A 1 199 ? 34.097 3.601 -67.090 1.00 97.75 199 GLU A CA 1
ATOM 1533 C C . GLU A 1 199 ? 35.422 4.187 -67.589 1.00 97.75 199 GLU A C 1
ATOM 1535 O O . GLU A 1 199 ? 35.798 3.939 -68.735 1.00 97.75 199 GLU A O 1
ATOM 1540 N N . ASP A 1 200 ? 36.177 4.869 -66.725 1.00 97.31 200 ASP A N 1
ATOM 1541 C CA . ASP A 1 200 ? 37.527 5.362 -67.019 1.00 97.31 200 ASP A CA 1
ATOM 1542 C C . ASP A 1 200 ? 38.476 4.232 -67.406 1.00 97.31 200 ASP A C 1
ATOM 1544 O O . ASP A 1 200 ? 39.129 4.297 -68.448 1.00 97.31 200 ASP A O 1
ATOM 1548 N N . ALA A 1 201 ? 38.504 3.158 -66.615 1.00 96.88 201 ALA A N 1
ATOM 1549 C CA . ALA A 1 201 ? 39.322 1.989 -66.910 1.00 96.88 201 ALA A CA 1
ATOM 1550 C C . ALA A 1 201 ? 38.931 1.334 -68.248 1.00 96.88 201 ALA A C 1
ATOM 1552 O O . ALA A 1 201 ? 39.803 0.890 -68.994 1.00 96.88 201 ALA A O 1
ATOM 1553 N N . ARG A 1 202 ? 37.633 1.296 -68.588 1.00 96.81 202 ARG A N 1
ATOM 1554 C CA . ARG A 1 202 ? 37.160 0.801 -69.893 1.00 96.81 202 ARG A CA 1
ATOM 1555 C C . ARG A 1 202 ? 37.604 1.697 -71.044 1.00 96.81 202 ARG A C 1
ATOM 1557 O O . ARG A 1 202 ? 38.027 1.161 -72.062 1.00 96.81 202 ARG A O 1
ATOM 1564 N N . ARG A 1 203 ? 37.529 3.023 -70.889 1.00 96.75 203 ARG A N 1
ATOM 1565 C CA . ARG A 1 203 ? 38.019 3.975 -71.900 1.00 96.75 203 ARG A CA 1
ATOM 1566 C C . ARG A 1 203 ? 39.511 3.790 -72.148 1.00 96.75 203 ARG A C 1
ATOM 1568 O O . ARG A 1 203 ? 39.907 3.601 -73.289 1.00 96.75 203 ARG A O 1
ATOM 1575 N N . GLN A 1 204 ? 40.309 3.731 -71.083 1.00 96.69 204 GLN A N 1
ATOM 1576 C CA . GLN A 1 204 ? 41.752 3.491 -71.183 1.00 96.69 204 GLN A CA 1
ATOM 1577 C C . GLN A 1 204 ? 42.066 2.145 -71.846 1.00 96.69 204 GLN A C 1
ATOM 1579 O O . GLN A 1 204 ? 42.957 2.062 -72.684 1.00 96.69 204 GLN A O 1
ATOM 1584 N N . ALA A 1 205 ? 41.325 1.085 -71.508 1.00 96.38 205 ALA A N 1
ATOM 1585 C CA . ALA A 1 205 ? 41.499 -0.216 -72.147 1.00 96.38 205 ALA A CA 1
ATOM 1586 C C . ALA A 1 205 ? 41.180 -0.174 -73.652 1.00 96.38 205 ALA A C 1
ATOM 1588 O O . ALA A 1 205 ? 41.925 -0.754 -74.433 1.00 96.38 205 ALA A O 1
ATOM 1589 N N . GLN A 1 206 ? 40.119 0.533 -74.060 1.00 96.12 206 GLN A N 1
ATOM 1590 C CA . GLN A 1 206 ? 39.764 0.723 -75.473 1.00 96.12 206 GLN A CA 1
ATOM 1591 C C . GLN A 1 206 ? 40.803 1.559 -76.229 1.00 96.12 206 GLN A C 1
ATOM 1593 O O . GLN A 1 206 ? 41.118 1.247 -77.372 1.00 96.12 206 GLN A O 1
ATOM 1598 N N . GLU A 1 207 ? 41.348 2.606 -75.604 1.00 95.62 207 GLU A N 1
ATOM 1599 C CA . GLU A 1 207 ? 42.432 3.411 -76.178 1.00 95.62 207 GLU A CA 1
ATOM 1600 C C . GLU A 1 207 ? 43.695 2.569 -76.393 1.00 95.62 207 GLU A C 1
ATOM 1602 O O . GLU A 1 207 ? 44.274 2.602 -77.476 1.00 95.62 207 GLU A O 1
ATOM 1607 N N . LEU A 1 208 ? 44.081 1.761 -75.399 1.00 95.94 208 LEU A N 1
ATOM 1608 C CA . LEU A 1 208 ? 45.220 0.846 -75.503 1.00 95.94 208 LEU A CA 1
ATOM 1609 C C . LEU A 1 208 ? 44.997 -0.252 -76.552 1.00 95.94 208 LEU A C 1
ATOM 1611 O O . LEU A 1 208 ? 45.939 -0.623 -77.247 1.00 95.94 208 LEU A O 1
ATOM 1615 N N . GLU A 1 209 ? 43.776 -0.780 -76.673 1.00 95.31 209 GLU A N 1
ATOM 1616 C CA . GLU A 1 209 ? 43.410 -1.745 -77.718 1.00 95.31 209 GLU A CA 1
ATOM 1617 C C . GLU A 1 209 ? 43.519 -1.111 -79.111 1.00 95.31 209 GLU A C 1
ATOM 1619 O O . GLU A 1 209 ? 44.150 -1.688 -79.992 1.00 95.31 209 GLU A O 1
ATOM 1624 N N . ALA A 1 210 ? 42.998 0.106 -79.293 1.00 94.19 210 ALA A N 1
ATOM 1625 C CA . ALA A 1 210 ? 43.111 0.840 -80.551 1.00 94.19 210 ALA A CA 1
ATOM 1626 C C . ALA A 1 210 ? 44.572 1.161 -80.914 1.00 94.19 210 ALA A C 1
ATOM 1628 O O . ALA A 1 210 ? 44.964 1.003 -82.070 1.00 94.19 210 ALA A O 1
ATOM 1629 N N . GLU A 1 211 ? 45.391 1.568 -79.938 1.00 93.62 211 GLU A N 1
ATOM 1630 C CA . GLU A 1 211 ? 46.828 1.789 -80.138 1.00 93.62 211 GLU A CA 1
ATOM 1631 C C . GLU A 1 211 ? 47.543 0.481 -80.511 1.00 93.62 211 GLU A C 1
ATOM 1633 O O . GLU A 1 211 ? 48.373 0.460 -81.422 1.00 93.62 211 GLU A O 1
ATOM 1638 N N . ALA A 1 212 ? 47.206 -0.630 -79.849 1.00 92.19 212 ALA A N 1
ATOM 1639 C CA . ALA A 1 212 ? 47.763 -1.940 -80.164 1.00 92.19 212 ALA A CA 1
ATOM 1640 C C . ALA A 1 212 ? 47.383 -2.395 -81.582 1.00 92.19 212 ALA A C 1
ATOM 1642 O O . ALA A 1 212 ? 48.255 -2.861 -82.317 1.00 92.19 212 ALA A O 1
ATOM 1643 N N . ASP A 1 213 ? 46.128 -2.217 -81.995 1.00 92.25 213 ASP A N 1
ATOM 1644 C CA . ASP A 1 213 ? 45.663 -2.524 -83.351 1.00 92.25 213 ASP A CA 1
ATOM 1645 C C . ASP A 1 213 ? 46.360 -1.654 -84.406 1.00 92.25 213 ASP A C 1
ATOM 1647 O O . ASP A 1 213 ? 46.765 -2.163 -85.455 1.00 92.25 213 ASP A O 1
ATOM 1651 N N . GLU A 1 214 ? 46.574 -0.362 -84.132 1.00 90.56 214 GLU A N 1
ATOM 1652 C CA . GLU A 1 214 ? 47.343 0.526 -85.013 1.00 90.56 214 GLU A CA 1
ATOM 1653 C C . GLU A 1 214 ? 48.800 0.061 -85.137 1.00 90.56 214 GLU A C 1
ATOM 1655 O O . GLU A 1 214 ? 49.333 -0.026 -86.247 1.00 90.56 214 GLU A O 1
ATOM 1660 N N . GLN A 1 215 ? 49.444 -0.299 -84.023 1.00 89.06 215 GLN A N 1
ATOM 1661 C CA . GLN A 1 215 ? 50.809 -0.829 -84.026 1.00 89.06 215 GLN A CA 1
ATOM 1662 C C . GLN A 1 215 ? 50.906 -2.161 -84.781 1.00 89.06 215 GLN A C 1
ATOM 1664 O O . GLN A 1 215 ? 51.856 -2.361 -85.544 1.00 89.06 215 GLN A O 1
ATOM 1669 N N . VAL A 1 216 ? 49.933 -3.063 -84.610 1.00 90.31 216 VAL A N 1
ATOM 1670 C CA . VAL A 1 216 ? 49.848 -4.326 -85.359 1.00 90.31 216 VAL A CA 1
ATOM 1671 C C . VAL A 1 216 ? 49.658 -4.044 -86.847 1.00 90.31 216 VAL A C 1
ATOM 1673 O O . VAL A 1 216 ? 50.403 -4.594 -87.658 1.00 90.31 216 VAL A O 1
ATOM 1676 N N . GLY A 1 217 ? 48.747 -3.142 -87.216 1.00 87.62 217 GLY A N 1
ATOM 1677 C CA . GLY A 1 217 ? 48.534 -2.719 -88.601 1.00 87.62 217 GLY A CA 1
ATOM 1678 C C . GLY A 1 217 ? 49.793 -2.112 -89.227 1.00 87.62 217 GLY A C 1
ATOM 1679 O O . GLY A 1 217 ? 50.200 -2.509 -90.318 1.00 87.62 217 GLY A O 1
ATOM 1680 N N . ALA A 1 218 ? 50.486 -1.223 -88.511 1.00 85.50 218 ALA A N 1
ATOM 1681 C CA . ALA A 1 218 ? 51.753 -0.642 -88.950 1.00 85.50 218 ALA A CA 1
ATOM 1682 C C . ALA A 1 218 ? 52.855 -1.705 -89.107 1.00 85.50 218 ALA A C 1
ATOM 1684 O O . ALA A 1 218 ? 53.618 -1.682 -90.079 1.00 85.50 218 ALA A O 1
ATOM 1685 N N . ALA A 1 219 ? 52.937 -2.667 -88.183 1.00 83.81 219 ALA A N 1
ATOM 1686 C CA . ALA A 1 219 ? 53.872 -3.783 -88.271 1.00 83.81 219 ALA A CA 1
ATOM 1687 C C . ALA A 1 219 ? 53.554 -4.703 -89.462 1.00 83.81 219 ALA A C 1
ATOM 1689 O O . ALA A 1 219 ? 54.469 -5.141 -90.168 1.00 83.81 219 ALA A O 1
ATOM 1690 N N . GLU A 1 220 ? 52.275 -4.971 -89.731 1.00 83.00 220 GLU A N 1
ATOM 1691 C CA . GLU A 1 220 ? 51.828 -5.719 -90.904 1.00 83.00 220 GLU A CA 1
ATOM 1692 C C . GLU A 1 220 ? 52.140 -4.980 -92.205 1.00 83.00 220 GLU A C 1
ATOM 1694 O O . GLU A 1 220 ? 52.655 -5.600 -93.136 1.00 83.00 220 GLU A O 1
ATOM 1699 N N . ASP A 1 221 ? 51.939 -3.666 -92.264 1.00 84.56 221 ASP A N 1
ATOM 1700 C CA . ASP A 1 221 ? 52.305 -2.826 -93.405 1.00 84.56 221 ASP A CA 1
ATOM 1701 C C . ASP A 1 221 ? 53.811 -2.854 -93.674 1.00 84.56 221 ASP A C 1
ATOM 1703 O O . ASP A 1 221 ? 54.246 -3.050 -94.814 1.00 84.56 221 ASP A O 1
ATOM 1707 N N . ILE A 1 222 ? 54.636 -2.710 -92.631 1.00 85.06 222 ILE A N 1
ATOM 1708 C CA . ILE A 1 222 ? 56.094 -2.852 -92.739 1.00 85.06 222 ILE A CA 1
ATOM 1709 C C . ILE A 1 222 ? 56.442 -4.254 -93.238 1.00 85.06 222 ILE A C 1
ATOM 1711 O O . ILE A 1 222 ? 57.289 -4.392 -94.125 1.00 85.06 222 ILE A O 1
ATOM 1715 N N . ARG A 1 223 ? 55.780 -5.300 -92.732 1.00 81.81 223 ARG A N 1
ATOM 1716 C CA . ARG A 1 223 ? 55.980 -6.684 -93.181 1.00 81.81 223 ARG A CA 1
ATOM 1717 C C . ARG A 1 223 ? 55.583 -6.865 -94.647 1.00 81.81 223 ARG A C 1
ATOM 1719 O O . ARG A 1 223 ? 56.316 -7.515 -95.394 1.00 81.81 223 ARG A O 1
ATOM 1726 N N . GLN A 1 224 ? 54.471 -6.282 -95.089 1.00 81.44 224 GLN A N 1
ATOM 1727 C CA . GLN A 1 224 ? 54.020 -6.328 -96.480 1.00 81.44 224 GLN A CA 1
ATOM 1728 C C . GLN A 1 224 ? 54.975 -5.574 -97.407 1.00 81.44 224 GLN A C 1
ATOM 1730 O O . GLN A 1 224 ? 55.381 -6.131 -98.429 1.00 81.44 224 GLN A O 1
ATOM 1735 N N . ARG A 1 225 ? 55.402 -4.360 -97.035 1.00 80.19 225 ARG A N 1
ATOM 1736 C CA . ARG A 1 225 ? 56.414 -3.583 -97.771 1.00 80.19 225 ARG A CA 1
ATOM 1737 C C . ARG A 1 225 ? 57.739 -4.325 -97.829 1.00 80.19 225 ARG A C 1
ATOM 1739 O O . ARG A 1 225 ? 58.282 -4.479 -98.912 1.00 80.19 225 ARG A O 1
ATOM 1746 N N . SER A 1 226 ? 58.212 -4.873 -96.713 1.00 77.19 226 SER A N 1
ATOM 1747 C CA . SER A 1 226 ? 59.437 -5.683 -96.662 1.00 77.19 226 SER A CA 1
ATOM 1748 C C . SER A 1 226 ? 59.331 -6.903 -97.570 1.00 77.19 226 SER A C 1
ATOM 1750 O O . SER A 1 226 ? 60.266 -7.206 -98.303 1.00 77.19 226 SER A O 1
ATOM 1752 N N . ARG A 1 227 ? 58.170 -7.569 -97.608 1.00 78.31 227 ARG A N 1
ATOM 1753 C CA . ARG A 1 227 ? 57.908 -8.685 -98.527 1.00 78.31 227 ARG A CA 1
ATOM 1754 C C . ARG A 1 227 ? 57.860 -8.233 -99.989 1.00 78.31 227 ARG A C 1
ATOM 1756 O O . ARG A 1 227 ? 58.329 -8.966 -100.856 1.00 78.31 227 ARG A O 1
ATOM 1763 N N . ALA A 1 228 ? 57.304 -7.060 -100.283 1.00 73.88 228 ALA A N 1
ATOM 1764 C CA . ALA A 1 228 ? 57.280 -6.481 -101.625 1.00 73.88 228 ALA A CA 1
ATOM 1765 C C . ALA A 1 228 ? 58.688 -6.076 -102.091 1.00 73.88 228 ALA A C 1
ATOM 1767 O O . ALA A 1 228 ? 59.084 -6.452 -103.191 1.00 73.88 228 ALA A O 1
ATOM 1768 N N . THR A 1 229 ? 59.468 -5.412 -101.235 1.00 72.38 229 THR A N 1
ATOM 1769 C CA . THR A 1 229 ? 60.878 -5.076 -101.466 1.00 72.38 229 THR A CA 1
ATOM 1770 C C . THR A 1 229 ? 61.721 -6.334 -101.622 1.00 72.38 229 THR A C 1
ATOM 1772 O O . THR A 1 229 ? 62.489 -6.416 -102.569 1.00 72.38 229 THR A O 1
ATOM 1775 N N . ALA A 1 230 ? 61.528 -7.363 -100.790 1.00 71.75 230 ALA A N 1
ATOM 1776 C CA . ALA A 1 230 ? 62.202 -8.652 -100.941 1.00 71.75 230 ALA A CA 1
ATOM 1777 C C . ALA A 1 230 ? 61.842 -9.328 -102.274 1.00 71.75 230 ALA A C 1
ATOM 1779 O O . ALA A 1 230 ? 62.724 -9.812 -102.973 1.00 71.75 230 ALA A O 1
ATOM 1780 N N . LYS A 1 231 ? 60.567 -9.309 -102.693 1.00 69.25 231 LYS A N 1
ATOM 1781 C CA . LYS A 1 231 ? 60.160 -9.785 -104.029 1.00 69.25 231 LYS A CA 1
ATOM 1782 C C . LYS A 1 231 ? 60.809 -8.974 -105.157 1.00 69.25 231 LYS A C 1
ATOM 1784 O O . LYS A 1 231 ? 61.167 -9.557 -106.180 1.00 69.25 231 LYS A O 1
ATOM 1789 N N . HIS A 1 232 ? 60.957 -7.661 -104.987 1.00 64.38 232 HIS A N 1
ATOM 1790 C CA . HIS A 1 232 ? 61.634 -6.787 -105.946 1.00 64.38 232 HIS A CA 1
ATOM 1791 C C . HIS A 1 232 ? 63.139 -7.073 -106.011 1.00 64.38 232 HIS A C 1
ATOM 1793 O O . HIS A 1 232 ? 63.649 -7.291 -107.102 1.00 64.38 232 HIS A O 1
ATOM 1799 N N . ALA A 1 233 ? 63.813 -7.188 -104.867 1.00 59.03 233 ALA A N 1
ATOM 1800 C CA . ALA A 1 233 ? 65.226 -7.540 -104.761 1.00 59.03 233 ALA A CA 1
ATOM 1801 C C . ALA A 1 233 ? 65.506 -8.940 -105.324 1.00 59.03 233 ALA A C 1
ATOM 1803 O O . ALA A 1 233 ? 66.479 -9.132 -106.042 1.00 59.03 233 ALA A O 1
ATOM 1804 N N . VAL A 1 234 ? 64.620 -9.914 -105.086 1.00 60.12 234 VAL A N 1
ATOM 1805 C CA . VAL A 1 234 ? 64.699 -11.238 -105.721 1.00 60.12 234 VAL A CA 1
ATOM 1806 C C . VAL A 1 234 ? 64.528 -11.127 -107.238 1.00 60.12 234 VAL A C 1
ATOM 1808 O O . VAL A 1 234 ? 65.271 -11.777 -107.964 1.00 60.12 234 VAL A O 1
ATOM 1811 N N . ARG A 1 235 ? 63.604 -10.298 -107.749 1.00 57.84 235 ARG A N 1
ATOM 1812 C CA . ARG A 1 235 ? 63.470 -10.044 -109.199 1.00 57.84 235 ARG A CA 1
ATOM 1813 C C . ARG A 1 235 ? 64.690 -9.343 -109.797 1.00 57.84 235 ARG A C 1
ATOM 1815 O O . ARG A 1 235 ? 65.060 -9.663 -110.921 1.00 57.84 235 ARG A O 1
ATOM 1822 N N . GLU A 1 236 ? 65.303 -8.424 -109.066 1.00 54.22 236 GLU A N 1
ATOM 1823 C CA . GLU A 1 236 ? 66.477 -7.661 -109.495 1.00 54.22 236 GLU A CA 1
ATOM 1824 C C . GLU A 1 236 ? 67.743 -8.532 -109.487 1.00 54.22 236 GLU A C 1
ATOM 1826 O O . GLU A 1 236 ? 68.457 -8.588 -110.488 1.00 54.22 236 GLU A O 1
ATOM 1831 N N . LEU A 1 237 ? 67.934 -9.356 -108.449 1.00 54.66 237 LEU A N 1
ATOM 1832 C CA . LEU A 1 237 ? 68.916 -10.448 -108.442 1.00 54.66 237 LEU A CA 1
ATOM 1833 C C . LEU A 1 237 ? 68.664 -11.432 -109.594 1.00 54.66 237 LEU A C 1
ATOM 1835 O O . LEU A 1 237 ? 69.606 -11.890 -110.232 1.00 54.66 237 LEU A O 1
ATOM 1839 N N . HIS A 1 238 ? 67.404 -11.715 -109.934 1.00 47.66 238 HIS A N 1
ATOM 1840 C CA . HIS A 1 238 ? 67.059 -12.569 -111.075 1.00 47.66 238 HIS A CA 1
ATOM 1841 C C . HIS A 1 238 ? 67.327 -11.913 -112.443 1.00 47.66 238 HIS A C 1
ATOM 1843 O O . HIS A 1 238 ? 67.443 -12.626 -113.435 1.00 47.66 238 HIS A O 1
ATOM 1849 N N . HIS A 1 239 ? 67.440 -10.583 -112.517 1.00 49.47 239 HIS A N 1
ATOM 1850 C CA . HIS A 1 239 ? 67.853 -9.865 -113.730 1.00 49.47 239 HIS A CA 1
ATOM 1851 C C . HIS A 1 239 ? 69.379 -9.689 -113.835 1.00 49.47 239 HIS A C 1
ATOM 1853 O O . HIS A 1 239 ? 69.888 -9.515 -114.940 1.00 49.47 239 HIS A O 1
ATOM 1859 N N . GLY A 1 240 ? 70.114 -9.793 -112.722 1.00 45.84 240 GLY A N 1
ATOM 1860 C CA . GLY A 1 240 ? 71.584 -9.815 -112.702 1.00 45.84 240 GLY A CA 1
ATOM 1861 C C . GLY A 1 240 ? 72.206 -11.212 -112.835 1.00 45.84 240 GLY A C 1
ATOM 1862 O O . GLY A 1 240 ? 73.336 -11.339 -113.302 1.00 45.84 240 GLY A O 1
ATOM 1863 N N . ILE A 1 241 ? 71.478 -12.273 -112.473 1.00 43.44 241 ILE A N 1
ATOM 1864 C CA . ILE A 1 241 ? 71.974 -13.655 -112.516 1.00 43.44 241 ILE A CA 1
ATOM 1865 C C . ILE A 1 241 ? 71.487 -14.323 -113.803 1.00 43.44 241 ILE A C 1
ATOM 1867 O O . ILE A 1 241 ? 70.528 -15.097 -113.833 1.00 43.44 241 ILE A O 1
ATOM 1871 N N . ASN A 1 242 ? 72.197 -14.031 -114.891 1.00 41.28 242 ASN A N 1
ATOM 1872 C CA . ASN A 1 242 ? 72.258 -14.952 -116.017 1.00 41.28 242 ASN A CA 1
ATOM 1873 C C . ASN A 1 242 ? 72.764 -16.312 -115.509 1.00 41.28 242 ASN A C 1
ATOM 1875 O O . ASN A 1 242 ? 73.726 -16.392 -114.748 1.00 41.28 242 ASN A O 1
ATOM 1879 N N . GLY A 1 243 ? 72.038 -17.366 -115.883 1.00 45.19 243 GLY A N 1
ATOM 1880 C CA . GLY A 1 243 ? 72.107 -18.696 -115.287 1.00 45.19 243 GLY A CA 1
ATOM 1881 C C . GLY A 1 243 ? 73.519 -19.260 -115.131 1.00 45.19 243 GLY A C 1
ATOM 1882 O O . GLY A 1 243 ? 74.256 -19.402 -116.102 1.00 45.19 243 GLY A O 1
ATOM 1883 N N . GLY A 1 244 ? 73.847 -19.649 -113.897 1.00 52.69 244 GLY A N 1
ATOM 1884 C CA . GLY A 1 244 ? 75.059 -20.410 -113.592 1.00 52.69 244 GLY A CA 1
ATOM 1885 C C . GLY A 1 244 ? 75.346 -20.638 -112.105 1.00 52.69 244 GLY A C 1
ATOM 1886 O O . GLY A 1 244 ? 75.995 -21.624 -111.778 1.00 52.69 244 GLY A O 1
ATOM 1887 N N . ASP A 1 245 ? 74.836 -19.798 -111.193 1.00 59.25 245 ASP A N 1
ATOM 1888 C CA . ASP A 1 245 ? 75.551 -19.571 -109.923 1.00 59.25 245 ASP A CA 1
ATOM 1889 C C . ASP A 1 245 ? 74.767 -19.846 -108.618 1.00 59.25 245 ASP A C 1
ATOM 1891 O O . ASP A 1 245 ? 74.969 -19.191 -107.605 1.00 59.25 245 ASP A O 1
ATOM 1895 N N . LEU A 1 246 ? 73.851 -20.825 -108.598 1.00 70.19 246 LEU A N 1
ATOM 1896 C CA . LEU A 1 246 ? 73.266 -21.325 -107.330 1.00 70.19 246 LEU A CA 1
ATOM 1897 C C . LEU A 1 246 ? 74.110 -22.446 -106.699 1.00 70.19 246 LEU A C 1
ATOM 1899 O O . LEU A 1 246 ? 73.987 -22.743 -105.514 1.00 70.19 246 LEU A O 1
ATOM 1903 N N . THR A 1 247 ? 74.974 -23.095 -107.483 1.00 69.62 247 THR A N 1
ATOM 1904 C CA . THR A 1 247 ? 75.841 -24.188 -107.016 1.00 69.62 247 THR A CA 1
ATOM 1905 C C . THR A 1 247 ? 77.082 -23.699 -106.267 1.00 69.62 247 THR A C 1
ATOM 1907 O O . THR A 1 247 ? 77.643 -24.450 -105.463 1.00 69.62 247 THR A O 1
ATOM 1910 N N . SER A 1 248 ? 77.503 -22.456 -106.501 1.00 72.50 248 SER A N 1
ATOM 1911 C CA . SER A 1 248 ? 78.665 -21.827 -105.861 1.00 72.50 248 SER A CA 1
ATOM 1912 C C . SER A 1 248 ? 78.369 -21.312 -104.452 1.00 72.50 248 SER A C 1
ATOM 1914 O O . SER A 1 248 ? 79.250 -21.380 -103.600 1.00 72.50 248 SER A O 1
ATOM 1916 N N . GLN A 1 249 ? 77.128 -20.901 -104.177 1.00 78.50 249 GLN A N 1
ATOM 1917 C CA . GLN A 1 249 ? 76.724 -20.364 -102.877 1.00 78.50 249 GLN A CA 1
ATOM 1918 C C . GLN A 1 249 ? 76.925 -21.384 -101.756 1.00 78.50 249 GLN A C 1
ATOM 1920 O O . GLN A 1 249 ? 76.725 -22.593 -101.926 1.00 78.50 249 GLN A O 1
ATOM 1925 N N . SER A 1 250 ? 77.358 -20.918 -100.594 1.00 83.25 250 SER A N 1
ATOM 1926 C CA . SER A 1 250 ? 77.485 -21.743 -99.397 1.00 83.25 250 SER A CA 1
ATOM 1927 C C . SER A 1 250 ? 76.114 -22.269 -98.952 1.00 83.25 250 SER A C 1
ATOM 1929 O O . SER A 1 250 ? 75.058 -21.739 -99.300 1.00 83.25 250 SER A O 1
ATOM 1931 N N . LYS A 1 251 ? 76.108 -23.363 -98.183 1.00 82.62 251 LYS A N 1
ATOM 1932 C CA . LYS A 1 251 ? 74.856 -23.911 -97.639 1.00 82.62 251 LYS A CA 1
ATOM 1933 C C . LYS A 1 251 ? 74.139 -22.877 -96.761 1.00 82.62 251 LYS A C 1
ATOM 1935 O O . LYS A 1 251 ? 72.914 -22.846 -96.770 1.00 82.62 251 LYS A O 1
ATOM 1940 N N . ASP A 1 252 ? 74.894 -22.042 -96.057 1.00 83.06 252 ASP A N 1
ATOM 1941 C CA . ASP A 1 252 ? 74.356 -21.031 -95.149 1.00 83.06 252 ASP A CA 1
ATOM 1942 C C . ASP A 1 252 ? 73.667 -19.897 -95.918 1.00 83.06 252 ASP A C 1
ATOM 1944 O O . ASP A 1 252 ? 72.541 -19.540 -95.583 1.00 83.06 252 ASP A O 1
ATOM 1948 N N . GLU A 1 253 ? 74.245 -19.434 -97.031 1.00 80.88 253 GLU A N 1
ATOM 1949 C CA . GLU A 1 253 ? 73.596 -18.460 -97.929 1.00 80.88 253 GLU A CA 1
ATOM 1950 C C . GLU A 1 253 ? 72.305 -19.022 -98.546 1.00 80.88 253 GLU A C 1
ATOM 1952 O O . GLU A 1 253 ? 71.292 -18.329 -98.642 1.00 80.88 253 GLU A O 1
ATOM 1957 N N . LEU A 1 254 ? 72.296 -20.311 -98.904 1.00 83.50 254 LEU A N 1
ATOM 1958 C CA . LEU A 1 254 ? 71.099 -20.984 -99.414 1.00 83.50 254 LEU A CA 1
ATOM 1959 C C . LEU A 1 254 ? 70.035 -21.198 -98.328 1.00 83.50 254 LEU A C 1
ATOM 1961 O O . LEU A 1 254 ? 68.842 -21.175 -98.632 1.00 83.50 254 LEU A O 1
ATOM 1965 N N . LEU A 1 255 ? 70.435 -21.406 -97.071 1.00 85.94 255 LEU A N 1
ATOM 1966 C CA . LEU A 1 255 ? 69.515 -21.485 -95.935 1.00 85.94 255 LEU A CA 1
ATOM 1967 C C . LEU A 1 255 ? 68.865 -20.132 -95.651 1.00 85.94 255 LEU A C 1
ATOM 1969 O O . LEU A 1 255 ? 67.665 -20.100 -95.374 1.00 85.94 255 LEU A O 1
ATOM 1973 N N . ASP A 1 256 ? 69.625 -19.045 -95.759 1.00 82.19 256 ASP A N 1
ATOM 1974 C CA . ASP A 1 256 ? 69.138 -17.680 -95.550 1.00 82.19 256 ASP A CA 1
ATOM 1975 C C . ASP A 1 256 ? 68.195 -17.245 -96.687 1.00 82.19 256 ASP A C 1
ATOM 1977 O O . ASP A 1 256 ? 67.092 -16.730 -96.465 1.00 82.19 256 ASP A O 1
ATOM 1981 N N . LEU A 1 257 ? 68.540 -17.605 -97.929 1.00 81.50 257 LEU A N 1
ATOM 1982 C CA . LEU A 1 257 ? 67.664 -17.419 -99.084 1.00 81.50 257 LEU A CA 1
ATOM 1983 C C . LEU A 1 257 ? 66.381 -18.263 -98.969 1.00 81.50 257 LEU A C 1
ATOM 1985 O O . LEU A 1 257 ? 65.281 -17.767 -99.216 1.00 81.50 257 LEU A O 1
ATOM 1989 N N . ALA A 1 258 ? 66.485 -19.523 -98.533 1.00 82.25 258 ALA A N 1
ATOM 1990 C CA . ALA A 1 258 ? 65.325 -20.380 -98.282 1.00 82.25 258 ALA A CA 1
ATOM 1991 C C . ALA A 1 258 ? 64.462 -19.893 -97.107 1.00 82.25 258 ALA A C 1
ATOM 1993 O O . ALA A 1 258 ? 63.248 -20.104 -97.117 1.00 82.25 258 ALA A O 1
ATOM 1994 N N . ALA A 1 259 ? 65.065 -19.245 -96.104 1.00 83.81 259 ALA A N 1
ATOM 1995 C CA . ALA A 1 259 ? 64.353 -18.606 -95.001 1.00 83.81 259 ALA A CA 1
ATOM 1996 C C . ALA A 1 259 ? 63.539 -17.410 -95.491 1.00 83.81 259 ALA A C 1
ATOM 1998 O O . ALA A 1 259 ? 62.375 -17.270 -95.126 1.00 83.81 259 ALA A O 1
ATOM 1999 N N . THR A 1 260 ? 64.119 -16.613 -96.385 1.00 83.88 260 THR A N 1
ATOM 2000 C CA . THR A 1 260 ? 63.468 -15.440 -96.979 1.00 83.88 260 THR A CA 1
ATOM 2001 C C . THR A 1 260 ? 62.242 -15.815 -97.826 1.00 83.88 260 THR A C 1
ATOM 2003 O O . THR A 1 260 ? 61.266 -15.066 -97.880 1.00 83.88 260 THR A O 1
ATOM 2006 N N . ILE A 1 261 ? 62.257 -16.992 -98.464 1.00 79.19 261 ILE A N 1
ATOM 2007 C CA . ILE A 1 261 ? 61.161 -17.508 -99.313 1.00 79.19 261 ILE A CA 1
ATOM 2008 C C . ILE A 1 261 ? 60.190 -18.412 -98.513 1.00 79.19 261 ILE A C 1
ATOM 2010 O O . ILE A 1 261 ? 59.202 -18.899 -99.055 1.00 79.19 261 ILE A O 1
ATOM 2014 N N . ASP A 1 262 ? 60.432 -18.602 -97.212 1.00 83.50 262 ASP A N 1
ATOM 2015 C CA . ASP A 1 262 ? 59.634 -19.430 -96.294 1.00 83.50 262 ASP A CA 1
ATOM 2016 C C . ASP A 1 262 ? 59.475 -20.897 -96.738 1.00 83.50 262 ASP A C 1
ATOM 2018 O O . ASP A 1 262 ? 58.393 -21.483 -96.724 1.00 83.50 262 ASP A O 1
ATOM 2022 N N . ILE A 1 263 ? 60.581 -21.523 -97.158 1.00 79.19 263 ILE A N 1
ATOM 2023 C CA . ILE A 1 263 ? 60.591 -22.950 -97.496 1.00 79.19 263 ILE A CA 1
ATOM 2024 C C . ILE A 1 263 ? 60.548 -23.776 -96.192 1.00 79.19 263 ILE A C 1
ATOM 2026 O O . ILE A 1 263 ? 61.488 -23.704 -95.382 1.00 79.19 263 ILE A O 1
ATOM 2030 N N . PRO A 1 264 ? 59.502 -24.598 -95.967 1.00 76.81 264 PRO A N 1
ATOM 2031 C CA . PRO A 1 264 ? 59.399 -25.423 -94.770 1.00 76.81 264 PRO A CA 1
ATOM 2032 C C . PRO A 1 264 ? 60.465 -26.525 -94.778 1.00 76.81 264 PRO A C 1
ATOM 2034 O O . PRO A 1 264 ? 60.777 -27.116 -95.809 1.00 76.81 264 PRO A O 1
ATOM 2037 N N . GLY A 1 265 ? 61.048 -26.809 -93.611 1.00 83.50 265 GLY A N 1
ATOM 2038 C CA . GLY A 1 265 ? 62.075 -27.848 -93.466 1.00 83.50 265 GLY A CA 1
ATOM 2039 C C . GLY A 1 265 ? 63.467 -27.480 -93.998 1.00 83.50 265 GLY A C 1
ATOM 2040 O O . GLY A 1 265 ? 64.341 -28.346 -94.000 1.00 83.50 265 GLY A O 1
ATOM 2041 N N . ARG A 1 266 ? 63.708 -26.215 -94.388 1.00 83.00 266 ARG A N 1
ATOM 2042 C CA . ARG A 1 266 ? 64.986 -25.734 -94.956 1.00 83.00 266 ARG A CA 1
ATOM 2043 C C . ARG A 1 266 ? 66.232 -26.156 -94.169 1.00 83.00 266 ARG A C 1
ATOM 2045 O O . ARG A 1 266 ? 67.212 -26.572 -94.769 1.00 83.00 266 ARG A O 1
ATOM 2052 N N . SER A 1 267 ? 66.181 -26.151 -92.835 1.00 83.19 267 SER A N 1
ATOM 2053 C CA . SER A 1 267 ? 67.322 -26.493 -91.968 1.00 83.19 267 SER A CA 1
ATOM 2054 C C . SER A 1 267 ? 67.769 -27.956 -92.066 1.00 83.19 267 SER A C 1
ATOM 2056 O O . SER A 1 267 ? 68.917 -28.266 -91.750 1.00 83.19 267 SER A O 1
ATOM 2058 N N . ARG A 1 268 ? 66.889 -28.858 -92.523 1.00 85.44 268 ARG A N 1
ATOM 2059 C CA . ARG A 1 268 ? 67.191 -30.286 -92.720 1.00 85.44 268 ARG A CA 1
ATOM 2060 C C . ARG A 1 268 ? 67.615 -30.619 -94.150 1.00 85.44 268 ARG A C 1
ATOM 2062 O O . ARG A 1 268 ? 68.044 -31.741 -94.391 1.00 85.44 268 ARG A O 1
ATOM 2069 N N . MET A 1 269 ? 67.512 -29.670 -95.079 1.00 89.38 269 MET A N 1
ATOM 2070 C CA . MET A 1 269 ? 67.845 -29.893 -96.482 1.00 89.38 269 MET A CA 1
ATOM 2071 C C . MET A 1 269 ? 69.361 -29.874 -96.702 1.00 89.38 269 MET A C 1
ATOM 2073 O O . MET A 1 269 ? 70.123 -29.108 -96.098 1.00 89.38 269 MET A O 1
ATOM 2077 N N . THR A 1 270 ? 69.815 -30.747 -97.589 1.00 88.00 270 THR A N 1
ATOM 2078 C CA . THR A 1 270 ? 71.174 -30.727 -98.129 1.00 88.00 270 THR A CA 1
ATOM 2079 C C . THR A 1 270 ? 71.348 -29.546 -99.088 1.00 88.00 270 THR A C 1
ATOM 2081 O O . THR A 1 270 ? 70.380 -28.973 -99.583 1.00 88.00 270 THR A O 1
ATOM 2084 N N . LYS A 1 271 ? 72.598 -29.154 -99.367 1.00 84.69 271 LYS A N 1
ATOM 2085 C CA . LYS A 1 271 ? 72.898 -28.025 -100.266 1.00 84.69 271 LYS A CA 1
ATOM 2086 C C . LYS A 1 271 ? 72.244 -28.206 -101.647 1.00 84.69 271 LYS A C 1
ATOM 2088 O O . LYS A 1 271 ? 71.657 -27.273 -102.180 1.00 84.69 271 LYS A O 1
ATOM 2093 N N . SER A 1 272 ? 72.295 -29.417 -102.199 1.00 83.12 272 SER A N 1
ATOM 2094 C CA . SER A 1 272 ? 71.667 -29.768 -103.478 1.00 83.12 272 SER A CA 1
ATOM 2095 C C . SER A 1 272 ? 70.138 -29.714 -103.427 1.00 83.12 272 SER A C 1
ATOM 2097 O O . SER A 1 272 ? 69.509 -29.259 -104.383 1.00 83.12 272 SER A O 1
ATOM 2099 N N . GLU A 1 273 ? 69.531 -30.138 -102.317 1.00 84.25 273 GLU A N 1
ATOM 2100 C CA . GLU A 1 273 ? 68.085 -30.022 -102.106 1.00 84.25 273 GLU A CA 1
ATOM 2101 C C . GLU A 1 273 ? 67.653 -28.561 -101.991 1.00 84.25 273 GLU A C 1
ATOM 2103 O O . GLU A 1 273 ? 66.683 -28.182 -102.640 1.00 84.25 273 GLU A O 1
ATOM 2108 N N . LEU A 1 274 ? 68.399 -27.718 -101.267 1.00 84.38 274 LEU A N 1
ATOM 2109 C CA . LEU A 1 274 ? 68.130 -26.278 -101.197 1.00 84.38 274 LEU A CA 1
ATOM 2110 C C . LEU A 1 274 ? 68.185 -25.638 -102.587 1.00 84.38 274 LEU A C 1
ATOM 2112 O O . LEU A 1 274 ? 67.237 -24.966 -102.977 1.00 84.38 274 LEU A O 1
ATOM 2116 N N . VAL A 1 275 ? 69.224 -25.915 -103.382 1.00 84.06 275 VAL A N 1
ATOM 2117 C CA . VAL A 1 275 ? 69.331 -25.411 -104.766 1.00 84.06 275 VAL A CA 1
ATOM 2118 C C . VAL A 1 275 ? 68.147 -25.869 -105.628 1.00 84.06 275 VAL A C 1
ATOM 2120 O O . VAL A 1 275 ? 67.574 -25.073 -106.374 1.00 84.06 275 VAL A O 1
ATOM 2123 N N . SER A 1 276 ? 67.745 -27.138 -105.516 1.00 82.25 276 SER A N 1
ATOM 2124 C CA . SER A 1 276 ? 66.611 -27.700 -106.260 1.00 82.25 276 SER A CA 1
ATOM 2125 C C . SER A 1 276 ? 65.276 -27.072 -105.851 1.00 82.25 276 SER A C 1
ATOM 2127 O O . SER A 1 276 ? 64.500 -26.658 -106.716 1.00 82.25 276 SER A O 1
ATOM 2129 N N . VAL A 1 277 ? 65.012 -26.957 -104.546 1.00 84.44 277 VAL A N 1
ATOM 2130 C CA . VAL A 1 277 ? 63.751 -26.429 -104.009 1.00 84.44 277 VAL A CA 1
ATOM 2131 C C . VAL A 1 277 ? 63.648 -24.924 -104.244 1.00 84.44 277 VAL A C 1
ATOM 2133 O O . VAL A 1 277 ? 62.602 -24.475 -104.706 1.00 84.44 277 VAL A O 1
ATOM 2136 N N . ILE A 1 278 ? 64.728 -24.161 -104.048 1.00 83.19 278 ILE A N 1
ATOM 2137 C CA . ILE A 1 278 ? 64.790 -22.729 -104.387 1.00 83.19 278 ILE A CA 1
ATOM 2138 C C . ILE A 1 278 ? 64.597 -22.545 -105.897 1.00 83.19 278 ILE A C 1
ATOM 2140 O O . ILE A 1 278 ? 63.768 -21.743 -106.321 1.00 83.19 278 ILE A O 1
ATOM 2144 N N . GLY A 1 279 ? 65.267 -23.352 -106.726 1.00 80.25 279 GLY A N 1
ATOM 2145 C CA . GLY A 1 279 ? 65.092 -23.324 -108.180 1.00 80.25 279 GLY A CA 1
ATOM 2146 C C . GLY A 1 279 ? 63.678 -23.710 -108.637 1.00 80.25 279 GLY A C 1
ATOM 2147 O O . GLY A 1 279 ? 63.175 -23.177 -109.627 1.00 80.25 279 GLY A O 1
ATOM 2148 N N . LYS A 1 280 ? 63.000 -24.623 -107.931 1.00 79.25 280 LYS A N 1
ATOM 2149 C CA . LYS A 1 280 ? 61.610 -25.023 -108.207 1.00 79.25 280 LYS A CA 1
ATOM 2150 C C . LYS A 1 280 ? 60.611 -23.959 -107.748 1.00 79.25 280 LYS A C 1
ATOM 2152 O O . LYS A 1 280 ? 59.712 -23.636 -108.519 1.00 79.25 280 LYS A O 1
ATOM 2157 N N . ALA A 1 281 ? 60.792 -23.387 -106.559 1.00 76.75 281 ALA A N 1
ATOM 2158 C CA . ALA A 1 281 ? 59.991 -22.274 -106.052 1.00 76.75 281 ALA A CA 1
ATOM 2159 C C . ALA A 1 281 ? 60.111 -21.042 -106.965 1.00 76.75 281 ALA A C 1
ATOM 2161 O O . ALA A 1 281 ? 59.106 -20.418 -107.292 1.00 76.75 281 ALA A O 1
ATOM 2162 N N . ALA A 1 282 ? 61.315 -20.764 -107.474 1.00 67.56 282 ALA A N 1
ATOM 2163 C CA . ALA A 1 282 ? 61.560 -19.694 -108.438 1.00 67.56 282 ALA A CA 1
ATOM 2164 C C . ALA A 1 282 ? 60.876 -19.935 -109.798 1.00 67.56 282 ALA A C 1
ATOM 2166 O O . ALA A 1 282 ? 60.403 -18.990 -110.424 1.00 67.56 282 ALA A O 1
ATOM 2167 N N . ARG A 1 283 ? 60.780 -21.192 -110.259 1.00 69.38 283 ARG A N 1
ATOM 2168 C CA . ARG A 1 283 ? 60.066 -21.547 -111.502 1.00 69.38 283 ARG A CA 1
ATOM 2169 C C . ARG A 1 283 ? 58.545 -21.562 -111.353 1.00 69.38 283 ARG A C 1
ATOM 2171 O O . ARG A 1 283 ? 57.859 -21.253 -112.317 1.00 69.38 283 ARG A O 1
ATOM 2178 N N . GLY A 1 284 ? 58.029 -21.909 -110.174 1.00 60.81 284 GLY A N 1
ATOM 2179 C CA . GLY A 1 284 ? 56.592 -21.906 -109.874 1.00 60.81 284 GLY A CA 1
ATOM 2180 C C . GLY A 1 284 ? 55.995 -20.517 -109.620 1.00 60.81 284 GLY A C 1
ATOM 2181 O O . GLY A 1 284 ? 54.787 -20.413 -109.459 1.00 60.81 284 GLY A O 1
ATOM 2182 N N . ALA A 1 285 ? 56.826 -19.470 -109.572 1.00 53.62 285 ALA A N 1
ATOM 2183 C CA . ALA A 1 285 ? 56.418 -18.076 -109.382 1.00 53.62 285 ALA A CA 1
ATOM 2184 C C . ALA A 1 285 ? 56.379 -17.252 -110.692 1.00 53.62 285 ALA A C 1
ATOM 2186 O O . ALA A 1 285 ? 56.300 -16.022 -110.627 1.00 53.62 285 ALA A O 1
ATOM 2187 N N . ARG A 1 286 ? 56.475 -17.912 -111.859 1.00 45.62 286 ARG A N 1
ATOM 2188 C CA . ARG A 1 286 ? 56.201 -17.314 -113.177 1.00 45.62 286 ARG A CA 1
ATOM 2189 C C . ARG A 1 286 ? 54.722 -17.385 -113.520 1.00 45.62 286 ARG A C 1
ATOM 2191 O O . ARG A 1 286 ? 54.112 -18.431 -113.214 1.00 45.62 286 ARG A O 1
#